Protein AF-A0A2N5TW34-F1 (afdb_monomer_lite)

Foldseek 3Di:
DDDDDDDDDDDDDDDDDDDDDDDDPPPPDVVVVVVVVVVVVVVPDDDQFDDDPHDTDGDDDDDDDDPPPPVPPPPPQFFQADDPVLLVVLVVDDDDLPDDADPLLVVLLVVLLDVLPDQLLAAQLPWDWDADPVFQKIWTARNDPVSNQFFIWIFGFAVPADDSPRTQHSVLLSSLSSLLLRSLLSSLVVSCCVRDVPPDPVVSSVVSNVLSVVLSCQQAVPDPLADHNTYGDGPPDPDDVVVVCVSRPRDPLNRLVSCSSRYPDPDNCSSVNSNVSVNVVCVVCRVVRD

Secondary structure (DSSP, 8-state):
----------------------------SHHHHHHHHHHHHTTS---S-EEETTEEEPPPP-----TTS-TTSS-TT------HHHHHHHHH----TT----HHHHHHHHHHHHHHTSGGGPBPSSS-EEEPSSSSEEEE-BSSHHHHTTEEEEEEB-BS--STT-BPPHHHHHHHHHHHHHHHHHHHHHHHHHH-TT--HHHHHHHHHHHHHHHHHHHHT-STTPPPSSEEEETTS-S-HHHHHHHSPPPHHHHHHHHHHHB-SSS--HHHHHHHHHHHHHHHTGGG--

Organism: NCBI:txid200324

Radius of gyration: 32.42 Å; chains: 1; bounding box: 76×72×106 Å

Sequence (290 aa):
MARNLPLQVHQFYTITRSMARYFPVRFGPCLLAYLIVSGVAIILAQPNYVRIFGKDIPTAPEVAESSSRVREVTNQNQGPSLREEDKTILRLIKYTGNQAIAPTAEEYHRKFRTESGSKQFQCCKSSERIMCDDLPLLVTAPADADFNLYGQVVRLMYDPPKDSRNIVTAAKLAQLFRKLIHYVDRLHTNILKRYSATLPQATKDTRDKELFEWIYQQILGKLPDHLPLVGVIKNEFGMSWKAILDSFPPTETQKILASYFTETGPEDTTEETTYKVVENYLAEHRGRYI

pLDDT: mean 75.28, std 22.14, range [30.27, 97.5]

Structure (mmCIF, N/CA/C/O backbone):
data_AF-A0A2N5TW34-F1
#
_entry.id   AF-A0A2N5TW34-F1
#
loop_
_atom_site.group_PDB
_atom_site.id
_atom_site.type_symbol
_atom_site.label_atom_id
_atom_site.label_alt_id
_atom_site.label_comp_id
_atom_site.label_asym_id
_atom_site.label_entity_id
_atom_site.label_seq_id
_atom_site.pdbx_PDB_ins_code
_atom_site.Cartn_x
_atom_site.Cartn_y
_atom_site.Cartn_z
_atom_site.occupancy
_atom_site.B_iso_or_equiv
_atom_site.auth_seq_id
_atom_site.auth_comp_id
_atom_site.auth_asym_id
_atom_site.auth_atom_id
_atom_site.pdbx_PDB_model_num
ATOM 1 N N . MET A 1 1 ? -13.900 -31.903 -79.361 1.00 41.00 1 MET A N 1
ATOM 2 C CA . MET A 1 1 ? -13.964 -33.096 -78.485 1.00 41.00 1 MET A CA 1
ATOM 3 C C . MET A 1 1 ? -14.368 -32.598 -77.099 1.00 41.00 1 MET A C 1
ATOM 5 O O . MET A 1 1 ? -13.521 -32.056 -76.418 1.00 41.00 1 MET A O 1
ATOM 9 N N . ALA A 1 2 ? -15.638 -32.406 -76.737 1.00 32.31 2 ALA A N 1
ATOM 10 C CA . ALA A 1 2 ? -16.797 -33.305 -76.674 1.00 32.31 2 ALA A CA 1
ATOM 11 C C . ALA A 1 2 ? -16.658 -34.438 -75.637 1.00 32.31 2 ALA A C 1
ATOM 13 O O . ALA A 1 2 ? -16.039 -35.453 -75.948 1.00 32.31 2 ALA A O 1
ATOM 14 N N . ARG A 1 3 ? -17.302 -34.238 -74.469 1.00 32.66 3 ARG A N 1
ATOM 15 C CA . ARG A 1 3 ? -18.196 -35.139 -73.684 1.00 32.66 3 ARG A CA 1
ATOM 16 C C . ARG A 1 3 ? -18.052 -34.809 -72.183 1.00 32.66 3 ARG A C 1
ATOM 18 O O . ARG A 1 3 ? -16.960 -34.917 -71.652 1.00 32.66 3 ARG A O 1
ATOM 25 N N . ASN A 1 4 ? -19.021 -34.154 -71.540 1.00 31.84 4 ASN A N 1
ATOM 26 C CA . ASN A 1 4 ? -20.373 -34.581 -71.115 1.00 31.84 4 ASN A CA 1
ATOM 27 C C . ASN A 1 4 ? -20.397 -35.225 -69.707 1.00 31.84 4 ASN A C 1
ATOM 29 O O . ASN A 1 4 ? -19.899 -36.327 -69.514 1.00 31.84 4 ASN A O 1
ATOM 33 N N . LEU A 1 5 ? -21.034 -34.484 -68.784 1.00 39.22 5 LEU A N 1
ATOM 34 C CA . LEU A 1 5 ? -21.651 -34.831 -67.482 1.00 39.22 5 LEU A CA 1
ATOM 35 C C . LEU A 1 5 ? -22.569 -36.083 -67.543 1.00 39.22 5 LEU A C 1
ATOM 37 O O . LEU A 1 5 ? -22.984 -36.426 -68.654 1.00 39.22 5 LEU A O 1
ATOM 41 N N . PRO A 1 6 ? -22.923 -36.761 -66.415 1.00 44.19 6 PRO A N 1
ATOM 42 C CA . PRO A 1 6 ? -23.981 -36.321 -65.459 1.00 44.19 6 PRO A CA 1
ATOM 43 C C . PRO A 1 6 ? -23.700 -36.657 -63.961 1.00 44.19 6 PRO A C 1
ATOM 45 O O . PRO A 1 6 ? -22.847 -37.480 -63.664 1.00 44.19 6 PRO A O 1
ATOM 48 N N . LEU A 1 7 ? -24.197 -35.931 -62.943 1.00 35.25 7 LEU A N 1
ATOM 49 C CA . LEU A 1 7 ? -25.572 -35.760 -62.407 1.00 35.25 7 LEU A CA 1
ATOM 50 C C . LEU A 1 7 ? -26.188 -37.028 -61.767 1.00 35.25 7 LEU A C 1
ATOM 52 O O . LEU A 1 7 ? -26.495 -37.967 -62.488 1.00 35.25 7 LEU A O 1
ATOM 56 N N . GLN A 1 8 ? -26.427 -36.988 -60.443 1.00 33.62 8 GLN A N 1
ATO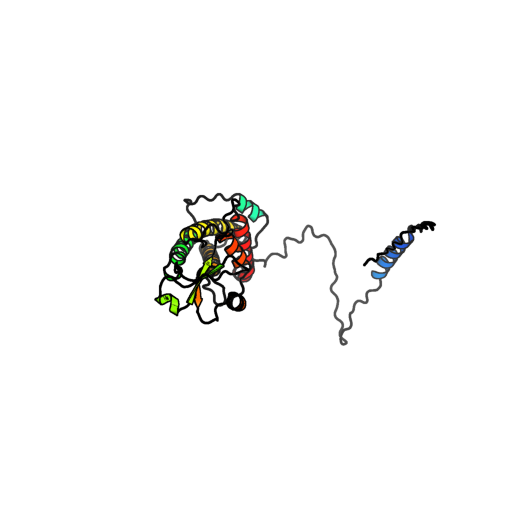M 57 C CA . GLN A 1 8 ? -27.561 -37.555 -59.663 1.00 33.62 8 GLN A CA 1
ATOM 58 C C . GLN A 1 8 ? -27.276 -37.244 -58.172 1.00 33.62 8 GLN A C 1
ATOM 60 O O . GLN A 1 8 ? -26.233 -37.637 -57.670 1.00 33.62 8 GLN A O 1
ATOM 65 N N . VAL A 1 9 ? -27.993 -36.409 -57.405 1.00 39.06 9 VAL A N 1
ATOM 66 C CA . VAL A 1 9 ? -29.435 -36.265 -57.110 1.00 39.06 9 VAL A CA 1
ATOM 67 C C . VAL A 1 9 ? -30.087 -37.587 -56.733 1.00 39.06 9 VAL A C 1
ATOM 69 O O . VAL A 1 9 ? -30.504 -38.318 -57.622 1.00 39.06 9 VAL A O 1
ATOM 72 N N . HIS A 1 10 ? -30.274 -37.814 -55.428 1.00 33.03 10 HIS A N 1
ATOM 73 C CA . HIS A 1 10 ? -31.476 -38.452 -54.888 1.00 33.03 10 HIS A CA 1
ATOM 74 C C . HIS A 1 10 ? -31.921 -37.728 -53.610 1.00 33.03 10 HIS A C 1
ATOM 76 O O . HIS A 1 10 ? -31.233 -37.706 -52.593 1.00 33.03 10 HIS A O 1
ATOM 82 N N . GLN A 1 11 ? -33.076 -37.078 -53.737 1.00 33.84 11 GLN A N 1
ATOM 83 C CA . GLN A 1 11 ? -33.937 -36.609 -52.661 1.00 33.84 11 GLN A CA 1
ATOM 84 C C . GLN A 1 11 ? -34.825 -37.759 -52.149 1.00 33.84 11 GLN A C 1
ATOM 86 O O . GLN A 1 11 ? -35.027 -38.751 -52.848 1.00 33.84 11 GLN A O 1
ATOM 91 N N . PHE A 1 12 ? -35.477 -37.469 -51.015 1.00 30.27 12 PHE A N 1
ATOM 92 C CA . PHE A 1 12 ? -36.676 -38.093 -50.438 1.00 30.27 12 PHE A CA 1
ATOM 93 C C . PHE A 1 12 ? -36.446 -39.384 -49.618 1.00 30.27 12 PHE A C 1
ATOM 95 O O . PHE A 1 12 ? -35.587 -40.183 -49.946 1.00 30.27 12 PHE A O 1
ATOM 102 N N . TYR A 1 13 ? -37.139 -39.677 -48.511 1.00 31.25 13 TYR A N 1
ATOM 103 C CA . TYR A 1 13 ? -38.464 -39.270 -48.031 1.00 31.25 13 TYR A CA 1
ATOM 104 C C . TYR A 1 13 ? -38.511 -39.225 -46.491 1.00 31.25 13 TYR A C 1
ATOM 106 O O . TYR A 1 13 ? -37.967 -40.083 -45.799 1.00 31.25 13 TYR A O 1
ATOM 114 N N . THR A 1 14 ? -39.263 -38.256 -45.979 1.00 42.34 14 THR A N 1
ATOM 115 C CA . THR A 1 14 ? -39.904 -38.213 -44.659 1.00 42.34 14 THR A CA 1
ATOM 116 C C . THR A 1 14 ? -40.885 -39.377 -44.503 1.00 42.34 14 THR A C 1
ATOM 118 O O . THR A 1 14 ? -41.753 -39.495 -45.361 1.00 42.34 14 THR A O 1
ATOM 121 N N . ILE A 1 15 ? -40.860 -40.144 -43.402 1.00 33.97 15 ILE A N 1
ATOM 122 C CA . ILE A 1 15 ? -42.070 -40.783 -42.844 1.00 33.97 15 ILE A CA 1
ATOM 123 C C . ILE A 1 15 ? -42.025 -40.754 -41.311 1.00 33.97 15 ILE A C 1
ATOM 125 O O . ILE A 1 15 ? -41.099 -41.217 -40.653 1.00 33.97 15 ILE A O 1
ATOM 129 N N . THR A 1 16 ? -43.094 -40.177 -40.782 1.00 42.09 16 THR A N 1
ATOM 130 C CA . THR A 1 16 ? -43.566 -40.110 -39.406 1.00 42.09 16 THR A CA 1
ATOM 131 C C . THR A 1 16 ? -43.917 -41.484 -38.830 1.00 42.09 16 THR A C 1
ATOM 133 O O . THR A 1 16 ? -44.527 -42.311 -39.501 1.00 42.09 16 THR A O 1
ATOM 136 N N . ARG A 1 17 ? -43.714 -41.678 -37.521 1.00 31.39 17 ARG A N 1
ATOM 137 C CA . ARG A 1 17 ? -44.713 -42.400 -36.717 1.00 31.39 17 ARG A CA 1
ATOM 138 C C . ARG A 1 17 ? -44.678 -41.987 -35.253 1.00 31.39 17 ARG A C 1
ATOM 140 O O . ARG A 1 17 ? -43.727 -42.239 -34.524 1.00 31.39 17 ARG A O 1
ATOM 147 N N . SER A 1 18 ? -45.771 -41.342 -34.860 1.00 35.62 18 SER A N 1
ATOM 148 C CA . SER A 1 18 ? -46.214 -41.236 -33.479 1.00 35.62 18 SER A CA 1
ATOM 149 C C . SER A 1 18 ? -46.944 -42.518 -33.072 1.00 35.62 18 SER A C 1
ATOM 151 O O . SER A 1 18 ? -47.548 -43.174 -33.922 1.00 35.62 18 SER A O 1
ATOM 153 N N . MET A 1 19 ? -46.899 -42.813 -31.772 1.00 31.92 19 MET A N 1
ATOM 154 C CA . MET A 1 19 ? -47.994 -43.278 -30.905 1.00 31.92 19 MET A CA 1
ATOM 155 C C . MET A 1 19 ? -47.497 -44.318 -29.900 1.00 31.92 19 MET A C 1
ATOM 157 O O . MET A 1 19 ? -47.269 -45.468 -30.250 1.00 31.92 19 MET A O 1
ATOM 161 N N . ALA A 1 20 ? -47.451 -43.918 -28.631 1.00 30.61 20 ALA A N 1
ATOM 162 C CA . ALA A 1 20 ? -48.203 -44.596 -27.579 1.00 30.61 20 ALA A CA 1
ATOM 163 C C . ALA A 1 20 ? -48.283 -43.665 -26.358 1.00 30.61 20 ALA A C 1
ATOM 165 O O . ALA A 1 20 ? -47.327 -43.497 -25.608 1.00 30.61 20 ALA A O 1
ATOM 166 N N . ARG A 1 21 ? -49.445 -43.030 -26.174 1.00 38.84 21 ARG A N 1
ATOM 167 C CA . ARG A 1 21 ? -49.916 -42.637 -24.840 1.00 38.84 21 ARG A CA 1
ATOM 168 C C . ARG A 1 21 ? -50.468 -43.904 -24.194 1.00 38.84 21 ARG A C 1
ATOM 170 O O . ARG A 1 21 ? -51.184 -44.601 -24.897 1.00 38.84 21 ARG A O 1
ATOM 177 N N . TYR A 1 22 ? -50.229 -44.133 -22.901 1.00 36.66 22 TYR A N 1
ATOM 178 C CA . TYR A 1 22 ? -51.287 -44.523 -21.959 1.00 36.66 22 TYR A CA 1
ATOM 179 C C . TYR A 1 22 ? -50.850 -44.422 -20.479 1.00 36.66 22 TYR A C 1
ATOM 181 O O . TYR A 1 22 ? -49.963 -45.128 -20.023 1.00 36.66 22 TYR A O 1
ATOM 189 N N . PHE A 1 23 ? -51.586 -43.541 -19.788 1.00 36.81 23 PHE A N 1
ATOM 190 C CA . PHE A 1 23 ? -52.011 -43.476 -18.379 1.00 36.81 23 PHE A CA 1
ATOM 191 C C . PHE A 1 23 ? -51.040 -43.231 -17.196 1.00 36.81 23 PHE A C 1
ATOM 193 O O . PHE A 1 23 ? -49.866 -43.579 -17.235 1.00 36.81 23 PHE A O 1
ATOM 200 N N . PRO A 1 24 ? -51.552 -42.567 -16.128 1.00 40.69 24 PRO A N 1
ATOM 201 C CA . PRO A 1 24 ? -50.783 -41.864 -15.118 1.00 40.69 24 PRO A CA 1
ATOM 202 C C . PRO A 1 24 ? -50.707 -42.699 -13.840 1.00 40.69 24 PRO A C 1
ATOM 204 O O . PRO A 1 24 ? -51.728 -43.093 -13.271 1.00 40.69 24 PRO A O 1
ATOM 207 N N . VAL A 1 25 ? -49.504 -42.928 -13.328 1.00 44.31 25 VAL A N 1
ATOM 208 C CA . VAL A 1 25 ? -49.377 -43.535 -12.005 1.00 44.31 25 VAL A CA 1
ATOM 209 C C . VAL A 1 25 ? -49.657 -42.452 -10.967 1.00 44.31 25 VAL A C 1
ATOM 211 O O . VAL A 1 25 ? -48.836 -41.575 -10.708 1.00 44.31 25 VAL A O 1
ATOM 214 N N . ARG A 1 26 ? -50.865 -42.491 -10.398 1.00 51.41 26 ARG A N 1
ATOM 215 C CA . ARG A 1 26 ? -51.224 -41.765 -9.177 1.00 51.41 26 ARG A CA 1
ATOM 216 C C . ARG A 1 26 ? -50.358 -42.286 -8.024 1.00 51.41 26 ARG A C 1
ATOM 218 O O . ARG A 1 26 ? -50.775 -43.182 -7.300 1.00 51.41 26 ARG A O 1
ATOM 225 N N . PHE A 1 27 ? -49.182 -41.702 -7.819 1.00 49.19 27 PHE A N 1
ATOM 226 C CA . PHE A 1 27 ? -48.421 -41.852 -6.575 1.00 49.19 27 PHE A CA 1
ATOM 227 C C . PHE A 1 27 ? -48.998 -40.915 -5.502 1.00 49.19 27 PHE A C 1
ATOM 229 O O . PHE A 1 27 ? -48.381 -39.945 -5.076 1.00 49.19 27 PHE A O 1
ATOM 236 N N . GLY A 1 28 ? -50.244 -41.194 -5.111 1.00 51.72 28 GLY A N 1
ATOM 237 C CA . GLY A 1 28 ? -50.809 -40.741 -3.842 1.00 51.72 28 GLY A CA 1
ATOM 238 C C . GLY A 1 28 ? -50.297 -41.621 -2.689 1.00 51.72 28 GLY A C 1
ATOM 239 O O . GLY A 1 28 ? -49.577 -42.592 -2.899 1.00 51.72 28 GLY A O 1
ATOM 240 N N . PRO A 1 29 ? -50.760 -41.391 -1.464 1.00 53.12 29 PRO A N 1
ATOM 241 C CA . PRO A 1 29 ? -50.052 -40.980 -0.241 1.00 53.12 29 PRO A CA 1
ATOM 242 C C . PRO A 1 29 ? -49.010 -41.952 0.363 1.00 53.12 29 PRO A C 1
ATOM 244 O O . PRO A 1 29 ? -48.454 -41.673 1.425 1.00 53.12 29 PRO A O 1
ATOM 247 N N . CYS A 1 30 ? -48.727 -43.094 -0.263 1.00 53.38 30 CYS A N 1
ATOM 248 C CA . CYS A 1 30 ? -47.942 -44.173 0.349 1.00 53.38 30 CYS A CA 1
ATOM 249 C C . CYS A 1 30 ? -46.438 -43.872 0.454 1.00 53.38 30 CYS A C 1
ATOM 251 O O . CYS A 1 30 ? -45.788 -44.344 1.382 1.00 53.38 30 CYS A O 1
ATOM 253 N N . LEU A 1 31 ? -45.885 -43.051 -0.444 1.00 54.28 31 LEU A N 1
ATOM 254 C CA . LEU A 1 31 ? -44.461 -42.683 -0.413 1.00 54.28 31 LEU A CA 1
ATOM 255 C C . LEU A 1 31 ? -44.149 -41.712 0.742 1.00 54.28 31 LEU A C 1
ATOM 257 O O . LEU A 1 31 ? -43.084 -41.784 1.350 1.00 54.28 31 LEU A O 1
ATOM 261 N N . LEU A 1 32 ? -45.128 -40.878 1.112 1.00 52.16 32 LEU A N 1
ATOM 262 C CA . LEU A 1 32 ? -45.055 -40.008 2.285 1.00 52.16 32 LEU A CA 1
ATOM 263 C C . LEU A 1 32 ? -45.188 -40.817 3.587 1.00 52.16 32 LEU A C 1
ATOM 265 O O . LEU A 1 32 ? -44.440 -40.586 4.531 1.00 52.16 32 LEU A O 1
ATOM 269 N N . ALA A 1 33 ? -46.078 -41.816 3.621 1.00 55.28 33 ALA A N 1
ATOM 270 C CA . ALA A 1 33 ? -46.197 -42.726 4.761 1.00 55.28 33 ALA A CA 1
ATOM 271 C C . ALA A 1 33 ? -44.922 -43.566 4.974 1.00 55.28 33 ALA A C 1
ATOM 273 O O . ALA A 1 33 ? -44.509 -43.767 6.113 1.00 55.28 33 ALA A O 1
ATOM 274 N N . TYR A 1 34 ? -44.249 -43.991 3.897 1.00 55.06 34 TYR A N 1
ATOM 275 C CA . TYR A 1 34 ? -42.977 -44.716 3.992 1.00 55.06 34 TYR A CA 1
ATOM 276 C C . TYR A 1 34 ? -41.842 -43.833 4.537 1.00 55.06 34 TYR A C 1
ATOM 278 O O . TYR A 1 34 ? -41.050 -44.292 5.356 1.00 55.06 34 TYR A O 1
ATOM 286 N N . LEU A 1 35 ? -41.795 -42.550 4.158 1.00 55.69 35 LEU A N 1
ATOM 287 C CA . LEU A 1 35 ? -40.837 -41.581 4.707 1.00 55.69 35 LEU A CA 1
ATOM 288 C C . LEU A 1 35 ? -41.101 -41.259 6.186 1.00 55.69 35 LEU A C 1
ATOM 290 O O . LEU A 1 35 ? -40.152 -41.135 6.955 1.00 55.69 35 LEU A O 1
ATOM 294 N N . ILE A 1 36 ? -42.367 -41.186 6.608 1.00 56.84 36 ILE A N 1
ATOM 295 C CA . ILE A 1 36 ? -42.721 -40.938 8.015 1.00 56.84 36 ILE A CA 1
ATOM 296 C C . ILE A 1 36 ? -42.401 -42.166 8.882 1.00 56.84 36 ILE A C 1
ATOM 298 O O . ILE A 1 36 ? -41.800 -42.021 9.943 1.00 56.84 36 ILE A O 1
ATOM 302 N N . VAL A 1 37 ? -42.714 -43.385 8.426 1.00 53.41 37 VAL A N 1
ATOM 303 C CA . VAL A 1 37 ? -42.391 -44.615 9.177 1.00 53.41 37 VAL A CA 1
ATOM 304 C C . VAL A 1 37 ? -40.880 -44.895 9.178 1.00 53.41 37 VAL A C 1
ATOM 306 O O . VAL A 1 37 ? -40.340 -45.303 10.204 1.00 53.41 37 VAL A O 1
ATOM 309 N N . SER A 1 38 ? -40.165 -44.588 8.088 1.00 51.53 38 SER A N 1
ATOM 310 C CA . SER A 1 38 ? -38.694 -44.636 8.049 1.00 51.53 38 SER A CA 1
ATOM 311 C C . SER A 1 38 ? -38.047 -43.589 8.962 1.00 51.53 38 SER A C 1
ATOM 313 O O . SER A 1 38 ? -36.996 -43.864 9.532 1.00 51.53 38 SER A O 1
ATOM 315 N N . GLY A 1 39 ? -38.651 -42.407 9.117 1.00 47.78 39 GLY A N 1
ATOM 316 C CA . GLY A 1 39 ? -38.162 -41.363 10.022 1.00 47.78 39 GLY A CA 1
ATOM 317 C C . GLY A 1 39 ? -38.354 -41.710 11.501 1.00 47.78 39 GLY A C 1
ATOM 318 O O . GLY A 1 39 ? -37.486 -41.416 12.316 1.00 47.78 39 GLY A O 1
ATOM 319 N N . VAL A 1 40 ? -39.442 -42.405 11.849 1.00 45.78 40 VAL A N 1
ATOM 320 C CA . VAL A 1 40 ? -39.703 -42.858 13.229 1.00 45.78 40 VAL A CA 1
ATOM 321 C C . VAL A 1 40 ? -38.859 -44.089 13.598 1.00 45.78 40 VAL A C 1
ATOM 323 O O . VAL A 1 40 ? -38.442 -44.218 14.747 1.00 45.78 40 VAL A O 1
ATOM 326 N N . ALA A 1 41 ? -38.514 -44.955 12.637 1.00 41.81 41 ALA A N 1
ATOM 327 C CA . ALA A 1 41 ? -37.644 -46.109 12.888 1.00 41.81 41 ALA A CA 1
ATOM 328 C C . ALA A 1 41 ? -36.173 -45.731 13.165 1.00 41.81 41 ALA A C 1
ATOM 330 O O . ALA A 1 41 ? -35.479 -46.465 13.867 1.00 41.81 41 ALA A O 1
ATOM 331 N N . ILE A 1 42 ? -35.701 -44.574 12.684 1.00 45.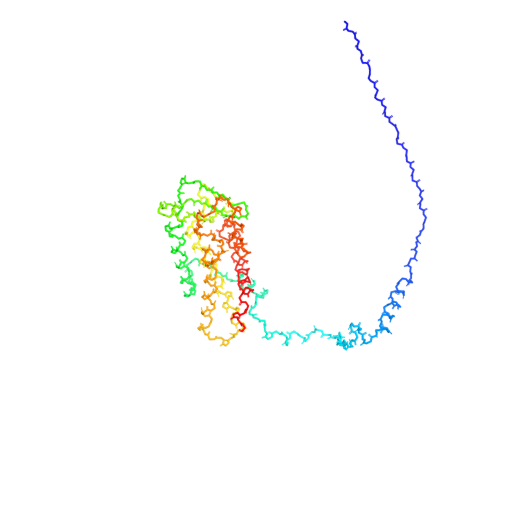47 42 ILE A N 1
ATOM 332 C CA . ILE A 1 42 ? -34.336 -44.084 12.958 1.00 45.47 42 ILE A CA 1
ATOM 333 C C . ILE A 1 42 ? -34.198 -43.558 14.404 1.00 45.47 42 ILE A C 1
ATOM 335 O O . ILE A 1 42 ? -33.089 -43.495 14.928 1.00 45.47 42 ILE A O 1
ATOM 339 N N . ILE A 1 43 ? -35.306 -43.273 15.099 1.00 44.25 43 ILE A N 1
ATOM 340 C CA . ILE A 1 43 ? -35.292 -42.727 16.470 1.00 44.25 43 ILE A CA 1
ATOM 341 C C . ILE A 1 43 ? -35.300 -43.823 17.562 1.00 44.25 43 ILE A C 1
ATOM 343 O O . ILE A 1 43 ? -35.064 -43.518 18.726 1.00 44.25 43 ILE A O 1
ATOM 347 N N . LEU A 1 44 ? -35.482 -45.112 17.236 1.00 40.84 44 LEU A N 1
ATOM 348 C CA . LEU A 1 44 ? -35.571 -46.185 18.253 1.00 40.84 44 LEU A CA 1
ATOM 349 C C . LEU A 1 44 ? -34.489 -47.275 18.187 1.00 40.84 44 LEU A C 1
ATOM 351 O O . LEU A 1 44 ? -34.595 -48.282 18.883 1.00 40.84 44 LEU A O 1
ATOM 355 N N . ALA A 1 45 ? -33.417 -47.078 17.419 1.00 44.44 45 ALA A N 1
ATOM 356 C CA . ALA A 1 45 ? -32.293 -48.015 17.402 1.00 44.44 45 ALA A CA 1
ATOM 357 C C . ALA A 1 45 ? -30.939 -47.299 17.291 1.00 44.44 45 ALA A C 1
ATOM 359 O O . ALA A 1 45 ? -30.215 -47.466 16.313 1.00 44.44 45 ALA A O 1
ATOM 360 N N . GLN A 1 46 ? -30.573 -46.512 18.305 1.00 43.94 46 GLN A N 1
ATOM 361 C CA . GLN A 1 46 ? -29.173 -46.143 18.523 1.00 43.94 46 GLN A CA 1
ATOM 362 C C . GLN A 1 46 ? -28.600 -46.998 19.662 1.00 43.94 46 GLN A C 1
ATOM 364 O O . GLN A 1 46 ? -29.098 -46.927 20.787 1.00 43.94 46 GLN A O 1
ATOM 369 N N . PRO A 1 47 ? -27.573 -47.830 19.420 1.00 39.34 47 PRO A N 1
ATOM 370 C CA . PRO A 1 47 ? -26.783 -48.379 20.509 1.00 39.34 47 PRO A CA 1
ATOM 371 C C . PRO A 1 47 ? -25.942 -47.243 21.111 1.00 39.34 47 PRO A C 1
ATOM 373 O O . PRO A 1 47 ? -25.214 -46.563 20.394 1.00 39.34 47 PRO A O 1
ATOM 376 N N . ASN A 1 48 ? -26.018 -47.051 22.430 1.00 46.25 48 ASN A N 1
ATOM 377 C CA . ASN A 1 48 ? -25.341 -45.976 23.180 1.00 46.25 48 ASN A CA 1
ATOM 378 C C . ASN A 1 48 ? -23.795 -46.063 23.213 1.00 46.25 48 ASN A C 1
ATOM 380 O O . ASN A 1 48 ? -23.166 -45.420 24.051 1.00 46.25 48 ASN A O 1
ATOM 384 N N . TYR A 1 49 ? -23.166 -46.856 22.338 1.00 43.69 49 TYR A N 1
ATOM 385 C CA . TYR A 1 49 ? -21.722 -47.094 22.341 1.00 43.69 49 TYR A CA 1
ATOM 386 C C . TYR A 1 49 ? -21.209 -47.365 20.922 1.00 43.69 49 TYR A C 1
ATOM 388 O O . TYR A 1 49 ? -21.695 -48.266 20.237 1.00 43.69 49 TYR A O 1
ATOM 396 N N . VAL A 1 50 ? -20.172 -46.637 20.503 1.00 45.09 50 VAL A N 1
ATOM 397 C CA . VAL A 1 50 ? -19.354 -47.001 19.337 1.00 45.09 50 VAL A CA 1
ATOM 398 C C . VAL A 1 50 ? -18.116 -47.727 19.853 1.00 45.09 50 VAL A C 1
ATOM 400 O O . VAL A 1 50 ? -17.296 -47.148 20.563 1.00 45.09 50 VAL A O 1
ATOM 403 N N . ARG A 1 51 ? -17.978 -49.010 19.508 1.00 36.53 51 ARG A N 1
ATOM 404 C CA . ARG A 1 51 ? -16.834 -49.837 19.910 1.00 36.53 51 ARG A CA 1
ATOM 405 C C . ARG A 1 51 ? -15.708 -49.666 18.892 1.00 36.53 51 ARG A C 1
ATOM 407 O O . ARG A 1 51 ? -15.775 -50.229 17.803 1.00 36.53 51 ARG A O 1
ATOM 414 N N . ILE A 1 52 ? -14.660 -48.925 19.243 1.00 49.09 52 ILE A N 1
ATOM 415 C CA . ILE A 1 52 ? -13.421 -48.865 18.453 1.00 49.09 52 ILE A CA 1
ATOM 416 C C . ILE A 1 52 ? -12.281 -49.361 19.347 1.00 49.09 52 ILE A C 1
ATOM 418 O O . ILE A 1 52 ? -12.082 -48.852 20.446 1.00 49.09 52 ILE A O 1
ATOM 422 N N . PHE A 1 53 ? -11.580 -50.414 18.913 1.00 46.31 53 PHE A N 1
ATOM 423 C CA . PHE A 1 53 ? -10.467 -51.048 19.643 1.00 46.31 53 PHE A CA 1
ATOM 424 C C . PHE A 1 53 ? -10.766 -51.412 21.113 1.00 46.31 53 PHE A C 1
ATOM 426 O O . PHE A 1 53 ? -9.926 -51.254 21.993 1.00 46.31 53 PHE A O 1
ATOM 433 N N . GLY A 1 54 ? -11.969 -51.928 21.386 1.00 48.06 54 GLY A N 1
ATOM 434 C CA . GLY A 1 54 ? -12.289 -52.555 22.674 1.00 48.06 54 GLY A CA 1
ATOM 435 C C . GLY A 1 54 ? -12.461 -51.607 23.867 1.00 48.06 54 GLY A C 1
ATOM 436 O O . GLY A 1 54 ? -12.414 -52.081 24.999 1.00 48.06 54 GLY A O 1
ATOM 437 N N . LYS A 1 55 ? -12.685 -50.304 23.650 1.00 39.12 55 LYS A N 1
ATOM 438 C CA . LYS A 1 55 ? -12.980 -49.348 24.729 1.00 39.12 55 LYS A CA 1
ATOM 439 C C . LYS A 1 55 ? -14.218 -48.508 24.402 1.00 39.12 55 LYS A C 1
ATOM 441 O O . LYS A 1 55 ? -14.320 -47.979 23.298 1.00 39.12 55 LYS A O 1
ATOM 446 N N . ASP A 1 56 ? -15.142 -48.405 25.357 1.00 38.84 56 ASP A N 1
ATOM 447 C CA . ASP A 1 56 ? -16.416 -47.697 25.194 1.00 38.84 56 ASP A CA 1
ATOM 448 C C . ASP A 1 56 ? -16.237 -46.191 25.465 1.00 38.84 56 ASP A C 1
ATOM 450 O O . ASP A 1 56 ? -15.707 -45.805 26.510 1.00 38.84 56 ASP A O 1
ATOM 454 N N . ILE A 1 57 ? -16.669 -45.335 24.531 1.00 45.47 57 ILE A N 1
ATOM 455 C CA . ILE A 1 57 ? -16.670 -43.868 24.679 1.00 45.47 57 ILE A CA 1
ATOM 456 C C . ILE A 1 57 ? -18.130 -43.383 24.653 1.00 45.47 57 ILE A C 1
ATOM 458 O O . ILE A 1 57 ? -18.831 -43.681 23.682 1.00 45.47 57 ILE A O 1
ATOM 462 N N . PRO A 1 58 ? -18.611 -42.648 25.676 1.00 39.28 58 PRO A N 1
ATOM 463 C CA . PRO A 1 58 ? -19.978 -42.137 25.703 1.00 39.28 58 PRO A CA 1
ATOM 464 C C . PRO A 1 58 ? -20.149 -40.955 24.739 1.00 39.28 58 PRO A C 1
ATOM 466 O O . PRO A 1 58 ? -19.374 -39.998 24.760 1.00 39.28 58 PRO A O 1
ATOM 469 N N . THR A 1 59 ? -21.178 -41.014 23.895 1.00 39.38 59 THR A N 1
ATOM 470 C CA . THR A 1 59 ? -21.557 -39.929 22.981 1.00 39.38 59 THR A CA 1
ATOM 471 C C . THR A 1 59 ? -22.345 -38.865 23.753 1.00 39.38 59 THR A C 1
ATOM 473 O O . THR A 1 59 ? -23.336 -39.181 24.409 1.00 39.38 59 THR A O 1
ATOM 476 N N . ALA A 1 60 ? -21.888 -37.610 23.723 1.00 38.97 60 ALA A N 1
ATOM 477 C CA . ALA A 1 60 ? -22.592 -36.487 24.346 1.00 38.97 60 ALA A CA 1
ATOM 478 C C . ALA A 1 60 ? -23.913 -36.193 23.603 1.00 38.97 60 ALA A C 1
ATOM 480 O O . ALA A 1 60 ? -23.938 -36.304 22.375 1.00 38.97 60 ALA A O 1
ATOM 481 N N . PRO A 1 61 ? -25.001 -35.822 24.307 1.00 39.59 61 PRO A N 1
ATOM 482 C CA . PRO A 1 61 ? -26.302 -35.644 23.683 1.00 39.59 61 PRO A CA 1
ATOM 483 C C . PRO A 1 61 ? -26.359 -34.335 22.891 1.00 39.59 61 PRO A C 1
ATOM 485 O O . PRO A 1 61 ? -26.039 -33.255 23.391 1.00 39.59 61 PRO A O 1
ATOM 488 N N . GLU A 1 62 ? -26.802 -34.457 21.647 1.00 39.00 62 GLU A N 1
ATOM 489 C CA . GLU A 1 62 ? -27.197 -33.364 20.771 1.00 39.00 62 GLU A CA 1
ATOM 490 C C . GLU A 1 62 ? -28.518 -32.771 21.294 1.00 39.00 62 GLU A C 1
ATOM 492 O O . GLU A 1 62 ? -29.562 -33.421 21.253 1.00 39.00 62 GLU A O 1
ATOM 497 N N . VAL A 1 63 ? -28.477 -31.550 21.840 1.00 37.12 63 VAL A N 1
ATOM 498 C CA . VAL A 1 63 ? -29.680 -30.807 22.247 1.00 37.12 63 VAL A CA 1
ATOM 499 C C . VAL A 1 63 ? -30.027 -29.814 21.146 1.00 37.12 63 VAL A C 1
ATOM 501 O O . VAL A 1 63 ? -29.407 -28.760 21.005 1.00 37.12 63 VAL A O 1
ATOM 504 N N . ALA A 1 64 ? -31.046 -30.164 20.369 1.00 40.28 64 ALA A N 1
ATOM 505 C CA . ALA A 1 64 ? -31.806 -29.220 19.575 1.00 40.28 64 ALA A CA 1
ATOM 506 C C . ALA A 1 64 ? -32.758 -28.461 20.508 1.00 40.28 64 ALA A C 1
ATOM 508 O O . ALA A 1 64 ? -33.728 -29.049 20.963 1.00 40.28 64 ALA A O 1
ATOM 509 N N . GLU A 1 65 ? -32.504 -27.176 20.780 1.00 32.09 65 GLU A N 1
ATOM 510 C CA . GLU A 1 65 ? -33.527 -26.246 21.281 1.00 32.09 65 GLU A CA 1
ATOM 511 C C . GLU A 1 65 ? -33.093 -24.767 21.123 1.00 32.09 65 GLU A C 1
ATOM 513 O O . GLU A 1 65 ? -32.129 -24.293 21.716 1.00 32.09 65 GLU A O 1
ATOM 518 N N . SER A 1 66 ? -33.846 -24.033 20.294 1.00 32.59 66 SER A N 1
ATOM 519 C CA . SER A 1 66 ? -34.083 -22.575 20.331 1.00 32.59 66 SER A CA 1
ATOM 520 C C . SER A 1 66 ? -32.883 -21.604 20.388 1.00 32.59 66 SER A C 1
ATOM 522 O O . SER A 1 66 ? -32.601 -20.974 21.408 1.00 32.59 66 SER A O 1
ATOM 524 N N . SER A 1 67 ? -32.254 -21.317 19.240 1.00 35.66 67 SER A N 1
ATOM 525 C CA . SER A 1 67 ? -31.218 -20.275 19.125 1.00 35.66 67 SER A CA 1
ATOM 526 C C . SER A 1 67 ? -31.779 -18.874 18.802 1.00 35.66 67 SER A C 1
ATOM 528 O O . SER A 1 67 ? -31.531 -18.323 17.730 1.00 35.66 67 SER A O 1
ATOM 530 N N . SER A 1 68 ? -32.503 -18.250 19.733 1.00 38.44 68 SER A N 1
ATOM 531 C CA . SER A 1 68 ? -32.683 -16.780 19.736 1.00 38.44 68 SER A CA 1
ATOM 532 C C . SER A 1 68 ? -31.961 -16.087 20.899 1.00 38.44 68 SER A C 1
ATOM 534 O O . SER A 1 68 ? -31.914 -14.862 20.947 1.00 38.44 68 SER A O 1
ATOM 536 N N . ARG A 1 69 ? -31.318 -16.849 21.800 1.00 37.75 69 ARG A N 1
ATOM 537 C CA . ARG A 1 69 ? -30.595 -16.316 22.974 1.00 37.75 69 ARG A CA 1
ATOM 538 C C . ARG A 1 69 ? -29.164 -16.834 23.182 1.00 37.75 69 ARG A C 1
ATOM 540 O O . ARG A 1 69 ? -28.553 -16.525 24.194 1.00 37.75 69 ARG A O 1
ATOM 547 N N . VAL A 1 70 ? -28.583 -17.555 22.219 1.00 34.44 70 VAL A N 1
ATOM 548 C CA . VAL A 1 70 ? -27.222 -18.138 22.346 1.00 34.44 70 VAL A CA 1
ATOM 549 C C . VAL A 1 70 ? -26.113 -17.249 21.745 1.00 34.44 70 VAL A C 1
ATOM 551 O O . VAL A 1 70 ? -24.934 -17.566 21.849 1.00 34.44 70 VAL A O 1
ATOM 554 N N . ARG A 1 71 ? -26.431 -16.081 21.167 1.00 35.50 71 ARG A N 1
ATOM 555 C CA . ARG A 1 71 ? -25.403 -15.196 20.574 1.00 35.50 71 ARG A CA 1
ATOM 556 C C . ARG A 1 71 ? -24.592 -14.351 21.565 1.00 35.50 71 ARG A C 1
ATOM 558 O O . ARG A 1 71 ? -23.649 -13.699 21.128 1.00 35.50 71 ARG A O 1
ATOM 565 N N . GLU A 1 72 ? -24.898 -14.370 22.860 1.00 39.75 72 GLU A N 1
ATOM 566 C CA . GLU A 1 72 ? -24.232 -13.477 23.825 1.00 39.75 72 GLU A CA 1
ATOM 567 C C . GLU A 1 72 ? -23.131 -14.114 24.687 1.00 39.75 72 GLU A C 1
ATOM 569 O O . GLU A 1 72 ? -22.458 -13.378 25.399 1.00 39.75 72 GLU A O 1
ATOM 574 N N . VAL A 1 73 ? -22.860 -15.427 24.609 1.00 37.25 73 VAL A N 1
ATOM 575 C CA . VAL A 1 73 ? -21.913 -16.065 25.563 1.00 37.25 73 VAL A CA 1
ATOM 576 C C . VAL A 1 73 ? -20.718 -16.793 24.917 1.00 37.25 73 VAL A C 1
ATOM 578 O O . VAL A 1 73 ? -19.799 -17.193 25.620 1.00 37.25 73 VAL A O 1
ATOM 581 N N . THR A 1 74 ? -20.619 -16.886 23.587 1.00 34.12 74 THR A N 1
ATOM 582 C CA . THR A 1 74 ? -19.467 -17.534 22.904 1.00 34.12 74 THR A CA 1
ATOM 583 C C . THR A 1 74 ? -18.464 -16.580 22.237 1.00 34.12 74 THR A C 1
ATOM 585 O O . THR A 1 74 ? -17.463 -17.038 21.694 1.00 34.12 74 THR A O 1
ATOM 588 N N . ASN A 1 75 ? -18.657 -15.259 22.322 1.00 43.41 75 ASN A N 1
ATOM 589 C CA . ASN A 1 75 ? -17.832 -14.260 21.615 1.00 43.41 75 ASN A CA 1
ATOM 590 C C . ASN A 1 75 ? -16.749 -13.572 22.468 1.00 43.41 75 ASN A C 1
ATOM 592 O O . ASN A 1 75 ? -16.279 -12.502 22.097 1.00 43.41 75 ASN A O 1
ATOM 596 N N . GLN A 1 76 ? -16.322 -14.141 23.598 1.00 44.72 76 GLN A N 1
ATOM 597 C CA . GLN A 1 76 ? -15.312 -13.474 24.440 1.00 44.72 76 GLN A CA 1
ATOM 598 C C . GLN A 1 76 ? -13.869 -13.564 23.903 1.00 44.72 76 GLN A C 1
ATOM 600 O O . GLN A 1 76 ? -13.024 -12.810 24.367 1.00 44.72 76 GLN A O 1
ATOM 605 N N . ASN A 1 77 ? -13.598 -14.397 22.886 1.00 50.16 77 ASN A N 1
ATOM 606 C CA . ASN A 1 77 ? -12.252 -14.580 22.308 1.00 50.16 77 ASN A CA 1
ATOM 607 C C . ASN A 1 77 ? -12.145 -14.221 20.813 1.00 50.16 77 ASN A C 1
ATOM 609 O O . ASN A 1 77 ? -11.160 -14.568 20.161 1.00 50.16 77 ASN A O 1
ATOM 613 N N . GLN A 1 78 ? -13.152 -13.569 20.227 1.00 62.56 78 GLN A N 1
ATOM 614 C CA . GLN A 1 78 ? -13.042 -13.087 18.850 1.00 62.56 78 GLN A CA 1
ATOM 615 C C . GLN A 1 78 ? -12.470 -11.671 18.877 1.00 62.56 78 GLN A C 1
ATOM 617 O O . GLN A 1 78 ? -13.129 -10.751 19.353 1.00 62.56 78 GLN A O 1
ATOM 622 N N . GLY A 1 79 ? -11.241 -11.509 18.373 1.00 71.25 79 GLY A N 1
ATOM 623 C CA . GLY A 1 79 ? -10.630 -10.199 18.142 1.00 71.25 79 GLY A CA 1
ATOM 624 C C . GLY A 1 79 ? -11.520 -9.258 17.304 1.00 71.25 79 GLY A C 1
ATOM 625 O O . GLY A 1 79 ? -12.579 -9.659 16.809 1.00 71.25 79 GLY A O 1
ATOM 626 N N . PRO A 1 80 ? -11.112 -7.993 17.109 1.00 83.19 80 PRO A N 1
ATOM 627 C CA . PRO A 1 80 ? -11.889 -7.025 16.361 1.00 83.19 80 PRO A CA 1
ATOM 628 C C . PRO A 1 80 ? -12.171 -7.549 14.958 1.00 83.19 80 PRO A C 1
ATOM 630 O O . PRO A 1 80 ? -11.294 -8.067 14.269 1.00 83.19 80 PRO A O 1
ATOM 633 N N . SER A 1 81 ? -13.422 -7.396 14.546 1.00 85.50 81 SER A N 1
ATOM 634 C CA . SER A 1 81 ? -13.915 -7.790 13.234 1.00 85.50 81 SER A CA 1
ATOM 635 C C . SER A 1 81 ? -14.746 -6.666 12.633 1.00 85.50 81 SER A C 1
ATOM 637 O O . SER A 1 81 ? -15.330 -5.834 13.344 1.00 85.50 81 SER A O 1
ATOM 639 N N . LEU A 1 82 ? -14.774 -6.642 11.303 1.00 90.38 82 LEU A N 1
ATOM 640 C CA . LEU A 1 82 ? -15.647 -5.760 10.548 1.00 90.38 82 LEU A CA 1
ATOM 641 C C . LEU A 1 82 ? -17.099 -6.223 10.646 1.00 90.38 82 LEU A C 1
ATOM 643 O O . LEU A 1 82 ? -17.395 -7.411 10.781 1.00 90.38 82 LEU A O 1
ATOM 647 N N . ARG A 1 83 ? -18.009 -5.256 10.571 1.00 89.31 83 ARG A N 1
ATOM 648 C CA . ARG A 1 83 ? -19.457 -5.464 10.508 1.00 89.31 83 ARG A CA 1
ATOM 649 C C . ARG A 1 83 ? -20.001 -4.858 9.222 1.00 89.31 83 ARG A C 1
ATOM 651 O O . ARG A 1 83 ? -19.429 -3.918 8.681 1.00 89.31 83 ARG A O 1
ATOM 658 N N . GLU A 1 84 ? -21.176 -5.299 8.787 1.00 86.44 84 GLU A N 1
ATOM 659 C CA . GLU A 1 84 ? -21.872 -4.675 7.648 1.00 86.44 84 GLU A CA 1
ATOM 660 C C . GLU A 1 84 ? -22.160 -3.177 7.877 1.00 86.44 84 GLU A C 1
ATOM 662 O O . GLU A 1 84 ? -22.140 -2.373 6.945 1.00 86.44 84 GLU A O 1
ATOM 667 N N . GLU A 1 85 ? -22.341 -2.769 9.136 1.00 88.38 85 GLU A N 1
ATOM 668 C CA . GLU A 1 85 ? -22.461 -1.363 9.542 1.00 88.38 85 GLU A CA 1
ATOM 669 C C . GLU A 1 85 ? -21.236 -0.525 9.138 1.00 88.38 85 GLU A C 1
ATOM 671 O O . GLU A 1 85 ? -21.379 0.646 8.785 1.00 88.38 85 GLU A O 1
ATOM 676 N N . ASP A 1 86 ? -20.038 -1.118 9.118 1.00 91.56 86 ASP A N 1
ATOM 677 C CA . ASP A 1 86 ? -18.805 -0.422 8.747 1.00 91.56 86 ASP A CA 1
ATOM 678 C C . ASP A 1 86 ? -18.796 -0.003 7.274 1.00 91.56 86 ASP A C 1
ATOM 680 O O . ASP A 1 86 ? -18.290 1.072 6.951 1.00 91.56 86 ASP A O 1
ATOM 684 N N . LYS A 1 87 ? -19.436 -0.777 6.385 1.00 90.81 87 LYS A N 1
ATOM 685 C CA . LYS A 1 87 ? -19.634 -0.373 4.981 1.00 90.81 87 LYS A CA 1
ATOM 686 C C . LYS A 1 87 ? -20.487 0.886 4.887 1.00 90.81 87 LYS A C 1
ATOM 688 O O . LYS A 1 87 ? -20.223 1.763 4.071 1.00 90.81 87 LYS A O 1
ATOM 693 N N . THR A 1 88 ? -21.499 0.997 5.746 1.00 90.00 88 THR A N 1
ATOM 694 C CA . THR A 1 88 ? -22.354 2.190 5.801 1.00 90.00 88 THR A CA 1
ATOM 695 C C . THR A 1 88 ? -21.578 3.390 6.332 1.00 90.00 88 THR A C 1
ATOM 697 O O . THR A 1 88 ? -21.717 4.486 5.803 1.00 90.00 88 THR A O 1
ATOM 700 N N . ILE A 1 89 ? -20.715 3.192 7.332 1.00 89.38 89 ILE A N 1
ATOM 701 C CA . ILE A 1 89 ? -19.848 4.255 7.854 1.00 89.38 89 ILE A CA 1
ATOM 702 C C . ILE A 1 89 ? -18.900 4.771 6.769 1.00 89.38 89 ILE A C 1
ATOM 704 O O . ILE A 1 89 ? -18.763 5.984 6.631 1.00 89.38 89 ILE A O 1
ATOM 708 N N . LEU A 1 90 ? -18.270 3.877 6.000 1.00 92.94 90 LEU A N 1
ATOM 709 C CA . LEU A 1 90 ? -17.360 4.254 4.915 1.00 92.94 90 LEU A CA 1
ATOM 710 C C . LEU A 1 90 ? -18.054 5.141 3.873 1.00 92.94 90 LEU A C 1
ATOM 712 O O . LEU A 1 90 ? -17.520 6.200 3.560 1.00 92.94 90 LEU A O 1
ATOM 716 N N . ARG A 1 91 ? -19.283 4.790 3.468 1.00 91.00 91 ARG A N 1
ATOM 717 C CA . ARG A 1 91 ? -20.131 5.583 2.549 1.00 91.00 91 ARG A CA 1
ATOM 718 C C . ARG A 1 91 ? -20.445 6.997 3.028 1.00 91.00 91 ARG A C 1
ATOM 720 O O . ARG A 1 91 ? -20.818 7.866 2.244 1.00 91.00 91 ARG A O 1
ATOM 727 N N . LEU A 1 92 ? -20.371 7.229 4.338 1.00 90.44 92 LEU A N 1
ATOM 728 C CA . LEU A 1 92 ? -20.648 8.531 4.946 1.00 90.44 92 LEU A CA 1
ATOM 729 C C . LEU A 1 92 ? -19.388 9.388 5.101 1.00 90.44 92 LEU A C 1
ATOM 731 O O . LEU A 1 92 ? -19.495 10.581 5.410 1.00 90.44 92 LEU A O 1
ATOM 735 N N . ILE A 1 93 ? -18.196 8.814 4.916 1.00 89.94 93 ILE A N 1
ATOM 736 C CA . ILE A 1 93 ? -16.945 9.565 4.983 1.00 89.94 93 ILE A CA 1
ATOM 737 C C . ILE A 1 93 ? -16.852 10.448 3.744 1.00 89.94 93 ILE A C 1
ATOM 739 O O . ILE A 1 93 ? -16.916 9.994 2.610 1.00 89.94 93 ILE A O 1
ATOM 743 N N . LYS A 1 94 ? -16.659 11.745 3.972 1.00 87.38 94 LYS A N 1
ATOM 744 C CA . LYS A 1 94 ? -16.312 12.688 2.912 1.00 87.38 94 LYS A CA 1
ATOM 745 C C . LYS A 1 94 ? -14.821 12.944 2.975 1.00 87.38 94 LYS A C 1
ATOM 747 O O . LYS A 1 94 ? -14.310 13.295 4.035 1.00 87.38 94 LYS A O 1
ATOM 752 N N . TYR A 1 95 ? -14.154 12.814 1.836 1.00 88.50 95 TYR A N 1
ATOM 753 C CA . TYR A 1 95 ? -12.744 13.143 1.708 1.00 88.50 95 TYR A CA 1
ATOM 754 C C . TYR A 1 95 ? -12.552 14.367 0.824 1.00 88.50 95 TYR A C 1
ATOM 756 O O . TYR A 1 95 ? -13.017 14.418 -0.313 1.00 88.50 95 TYR A O 1
ATOM 764 N N . THR A 1 96 ? -11.799 15.335 1.338 1.00 86.56 96 THR A N 1
ATOM 765 C CA . THR A 1 96 ? -11.263 16.440 0.543 1.00 86.56 96 THR A CA 1
ATOM 766 C C . THR A 1 96 ? -9.743 16.418 0.652 1.00 86.56 96 THR A C 1
ATOM 768 O O . THR A 1 96 ? -9.198 16.199 1.731 1.00 86.56 96 THR A O 1
ATOM 771 N N . GLY A 1 97 ? -9.031 16.631 -0.460 1.00 83.12 97 GLY A N 1
ATOM 772 C CA . GLY A 1 97 ? -7.567 16.472 -0.500 1.00 83.12 97 GLY A CA 1
ATOM 773 C C . GLY A 1 97 ? -6.801 17.331 0.519 1.00 83.12 97 GLY A C 1
ATOM 774 O O . GLY A 1 97 ? -5.726 16.937 0.969 1.00 83.12 97 GLY A O 1
ATOM 775 N N . ASN A 1 98 ? -7.389 18.460 0.926 1.00 83.88 98 ASN A N 1
ATOM 776 C CA . ASN A 1 98 ? -6.807 19.422 1.866 1.00 83.88 98 ASN A CA 1
ATOM 777 C C . ASN A 1 98 ? -7.232 19.191 3.324 1.00 83.88 98 ASN A C 1
ATOM 779 O O . ASN A 1 98 ? -6.851 19.960 4.203 1.00 83.88 98 ASN A O 1
ATOM 783 N N . GLN A 1 99 ? -8.039 18.165 3.595 1.00 89.00 99 GLN A N 1
ATOM 784 C CA . GLN A 1 99 ? -8.475 17.859 4.948 1.00 89.00 99 GLN A CA 1
ATOM 785 C C . GLN A 1 99 ? -7.291 17.412 5.809 1.00 89.00 99 GLN A C 1
ATOM 787 O O . GLN A 1 99 ? -6.414 16.661 5.362 1.00 89.00 99 GLN A O 1
ATOM 792 N N . ALA A 1 100 ? -7.288 17.857 7.065 1.00 89.75 100 ALA A N 1
ATOM 793 C CA . ALA A 1 100 ? -6.377 17.336 8.071 1.00 89.75 100 ALA A CA 1
ATOM 794 C C . ALA A 1 100 ? -6.669 15.846 8.312 1.00 89.75 100 ALA A C 1
ATOM 796 O O . ALA A 1 100 ? -7.827 15.444 8.445 1.00 89.75 100 ALA A O 1
ATOM 797 N N . ILE A 1 101 ? -5.616 15.033 8.369 1.00 92.62 101 ILE A N 1
ATOM 798 C CA . ILE A 1 101 ? -5.699 13.622 8.767 1.00 92.62 101 ILE A CA 1
ATOM 799 C C . ILE A 1 101 ? -5.026 13.437 10.126 1.00 92.62 101 ILE A C 1
ATOM 801 O O . ILE A 1 101 ? -4.332 14.339 10.601 1.00 92.62 101 ILE A O 1
ATOM 805 N N . ALA A 1 102 ? -5.254 12.290 10.767 1.00 91.75 102 ALA A N 1
ATOM 806 C CA . ALA A 1 102 ? -4.647 11.986 12.055 1.00 91.75 102 ALA A CA 1
ATOM 807 C C . ALA A 1 102 ? -3.106 12.077 11.990 1.00 91.75 102 ALA A C 1
ATOM 809 O O . ALA A 1 102 ? -2.526 11.732 10.954 1.00 91.75 102 ALA A O 1
ATOM 810 N N . PRO A 1 103 ? -2.421 12.499 13.073 1.00 93.50 103 PRO A N 1
ATOM 811 C CA . PRO A 1 103 ? -0.967 12.684 13.070 1.00 93.50 103 PRO A CA 1
ATOM 812 C C . PRO A 1 103 ? -0.189 11.443 12.619 1.00 93.50 103 PRO A C 1
ATOM 814 O O . PRO A 1 103 ? 0.731 11.555 11.812 1.00 93.50 103 PRO A O 1
ATOM 817 N N . THR A 1 104 ? -0.601 10.257 13.078 1.00 93.56 104 THR A N 1
ATOM 818 C CA . THR A 1 104 ? 0.007 8.979 12.685 1.00 93.56 104 THR A CA 1
ATOM 819 C C . THR A 1 104 ? -0.159 8.717 11.186 1.00 93.56 104 THR A C 1
ATOM 821 O O . THR A 1 104 ? 0.803 8.373 10.504 1.00 93.56 104 THR A O 1
ATOM 824 N N . ALA A 1 105 ? -1.354 8.941 10.634 1.00 94.62 105 ALA A N 1
ATOM 825 C CA . ALA A 1 105 ? -1.593 8.801 9.200 1.00 94.62 105 ALA A CA 1
ATOM 826 C C . ALA A 1 105 ? -0.767 9.823 8.387 1.00 94.62 105 ALA A C 1
ATOM 828 O O . ALA A 1 105 ? -0.205 9.482 7.347 1.00 94.62 105 ALA A O 1
ATOM 829 N N . GLU A 1 106 ? -0.621 11.063 8.866 1.00 95.94 106 GLU A N 1
ATOM 830 C CA . GLU A 1 106 ? 0.221 12.080 8.216 1.00 95.94 106 GLU A CA 1
ATOM 831 C C . GLU A 1 106 ? 1.704 11.688 8.198 1.00 95.94 106 GLU A C 1
ATOM 833 O O . GLU A 1 106 ? 2.378 11.860 7.179 1.00 95.94 106 GLU A O 1
ATOM 838 N N . GLU A 1 107 ? 2.212 11.108 9.288 1.00 96.31 107 GLU A N 1
ATOM 839 C CA . GLU A 1 107 ? 3.574 10.578 9.353 1.00 96.31 107 GLU A CA 1
ATOM 840 C C . GLU A 1 107 ? 3.817 9.541 8.245 1.00 96.31 107 GLU A C 1
ATOM 842 O O . GLU A 1 107 ? 4.778 9.664 7.474 1.00 96.31 107 GLU A O 1
ATOM 847 N N . TYR A 1 108 ? 2.907 8.573 8.111 1.00 96.75 108 TYR A N 1
ATOM 848 C CA . TYR A 1 108 ? 2.984 7.527 7.094 1.00 96.75 108 TYR A CA 1
ATOM 849 C C . TYR A 1 108 ? 2.796 8.060 5.674 1.00 96.75 108 TYR A C 1
ATOM 851 O O . TYR A 1 108 ? 3.518 7.646 4.766 1.00 96.75 108 TYR A O 1
ATOM 859 N N . HIS A 1 109 ? 1.902 9.027 5.468 1.00 96.69 109 HIS A N 1
ATOM 860 C CA . HIS A 1 109 ? 1.760 9.717 4.186 1.00 96.69 109 HIS A CA 1
ATOM 861 C C . HIS A 1 109 ? 3.063 10.410 3.772 1.00 96.69 109 HIS A C 1
ATOM 863 O O . HIS A 1 109 ? 3.508 10.257 2.633 1.00 96.69 109 HIS A O 1
ATOM 869 N N . ARG A 1 110 ? 3.717 11.131 4.689 1.00 97.00 110 ARG A N 1
ATOM 870 C CA . ARG A 1 110 ? 4.999 11.800 4.424 1.00 97.00 110 ARG A CA 1
ATOM 871 C C . ARG A 1 110 ? 6.117 10.799 4.126 1.00 97.00 110 ARG A C 1
ATOM 873 O O . ARG A 1 110 ? 6.897 11.029 3.196 1.00 97.00 110 ARG A O 1
ATOM 880 N N . LYS A 1 111 ? 6.184 9.695 4.883 1.00 96.19 111 LYS A N 1
ATOM 881 C CA . LYS A 1 111 ? 7.133 8.589 4.657 1.00 96.19 111 LYS A CA 1
ATOM 882 C C . LYS A 1 111 ? 6.936 8.003 3.256 1.00 96.19 111 LYS A C 1
ATOM 884 O O . LYS A 1 111 ? 7.871 7.983 2.458 1.00 96.19 111 LYS A O 1
ATOM 889 N N . PHE A 1 112 ? 5.700 7.641 2.917 1.00 96.62 112 PHE A N 1
ATOM 890 C CA . PHE A 1 112 ? 5.334 7.086 1.615 1.00 96.62 112 PHE A CA 1
ATOM 891 C C . PHE A 1 112 ? 5.613 8.051 0.459 1.00 96.62 112 PHE A C 1
ATOM 893 O O . PHE A 1 112 ? 6.207 7.659 -0.543 1.00 96.62 112 PHE A O 1
ATOM 900 N N . ARG A 1 113 ? 5.243 9.331 0.589 1.00 96.12 113 ARG A N 1
ATOM 901 C CA . ARG A 1 113 ? 5.487 10.355 -0.440 1.00 96.12 113 ARG A CA 1
ATOM 902 C C . ARG A 1 113 ? 6.977 10.545 -0.719 1.00 96.12 113 ARG A C 1
ATOM 904 O O . ARG A 1 113 ? 7.366 10.662 -1.877 1.00 96.12 113 ARG A O 1
ATOM 911 N N . THR A 1 114 ? 7.796 10.584 0.332 1.00 95.44 114 THR A N 1
ATOM 912 C CA . THR A 1 114 ? 9.255 10.710 0.203 1.00 95.44 114 THR A CA 1
ATOM 913 C C . THR A 1 114 ? 9.836 9.511 -0.539 1.00 95.44 114 THR A C 1
ATOM 915 O O . THR A 1 114 ? 10.621 9.676 -1.468 1.00 95.44 114 THR A O 1
ATOM 918 N N . GLU A 1 115 ? 9.423 8.302 -0.165 1.00 94.12 115 GLU A N 1
ATOM 919 C CA . GLU A 1 115 ? 10.022 7.087 -0.707 1.00 94.12 115 GLU A CA 1
ATOM 920 C C . GLU A 1 115 ? 9.533 6.745 -2.113 1.00 94.12 115 GLU A C 1
ATOM 922 O O . GLU A 1 115 ? 10.350 6.494 -2.994 1.00 94.12 115 GLU A O 1
ATOM 927 N N . SER A 1 116 ? 8.225 6.832 -2.368 1.00 92.62 116 SER A N 1
ATOM 928 C CA . SER A 1 116 ? 7.644 6.639 -3.708 1.00 92.62 116 SER A CA 1
ATOM 929 C C . SER A 1 116 ? 8.192 7.628 -4.750 1.00 92.62 116 SER A C 1
ATOM 931 O O . SER A 1 116 ? 8.212 7.325 -5.944 1.00 92.62 116 SER A O 1
ATOM 933 N N . GLY A 1 117 ? 8.653 8.807 -4.309 1.00 90.50 117 GLY A N 1
ATOM 934 C CA . GLY A 1 117 ? 9.306 9.827 -5.135 1.00 90.50 117 GLY A CA 1
ATOM 935 C C . GLY A 1 117 ? 10.838 9.768 -5.157 1.00 90.50 117 GLY A C 1
ATOM 936 O O . GLY A 1 117 ? 11.463 10.607 -5.811 1.00 90.50 117 GLY A O 1
ATOM 937 N N . SER A 1 118 ? 11.452 8.821 -4.448 1.00 91.00 118 SER A N 1
ATOM 938 C CA . SER A 1 118 ? 12.908 8.710 -4.345 1.00 91.00 118 SER A CA 1
ATOM 939 C C . SER A 1 118 ? 13.556 8.302 -5.673 1.00 91.00 118 SER A C 1
ATOM 941 O O . SER A 1 118 ? 12.922 7.707 -6.547 1.00 91.00 118 SER A O 1
ATOM 943 N N . LYS A 1 119 ? 14.851 8.611 -5.826 1.00 87.56 119 LYS A N 1
ATOM 944 C CA . LYS A 1 119 ? 15.624 8.280 -7.036 1.00 87.56 119 LYS A CA 1
ATOM 945 C C . LYS A 1 119 ? 15.651 6.778 -7.329 1.00 87.56 119 LYS A C 1
ATOM 947 O O . LYS A 1 119 ? 15.602 6.400 -8.492 1.00 87.56 119 LYS A O 1
ATOM 952 N N . GLN A 1 120 ? 15.639 5.946 -6.286 1.00 86.81 120 GLN A N 1
ATOM 953 C CA . GLN A 1 120 ? 15.729 4.489 -6.404 1.00 86.81 120 GLN A CA 1
ATOM 954 C C . GLN A 1 120 ? 14.539 3.872 -7.165 1.00 86.81 120 GLN A C 1
ATOM 956 O O . GLN A 1 120 ? 14.668 2.806 -7.752 1.00 86.81 120 GLN A O 1
ATOM 961 N N . PHE A 1 121 ? 13.379 4.542 -7.179 1.00 89.62 121 PHE A N 1
ATOM 962 C CA . PHE A 1 121 ? 12.188 4.078 -7.898 1.00 89.62 121 PHE A CA 1
ATOM 963 C C . PHE A 1 121 ? 11.969 4.810 -9.222 1.00 89.62 121 PHE A C 1
ATOM 965 O O . PHE A 1 121 ? 10.963 4.575 -9.894 1.00 89.62 121 PHE A O 1
ATOM 972 N N . GLN A 1 122 ? 12.852 5.735 -9.601 1.00 88.31 122 GLN A N 1
ATOM 973 C CA . GLN A 1 122 ? 12.746 6.409 -10.889 1.00 88.31 122 GLN A CA 1
ATOM 974 C C . GLN A 1 122 ? 13.135 5.440 -12.001 1.00 88.31 122 GLN A C 1
ATOM 976 O O . GLN A 1 122 ? 14.129 4.731 -11.900 1.00 88.31 122 GLN A O 1
ATOM 981 N N . CYS A 1 123 ? 12.348 5.425 -13.070 1.00 87.12 123 CYS A N 1
ATOM 982 C CA . CYS A 1 123 ? 12.567 4.546 -14.213 1.00 87.12 123 CYS A CA 1
ATOM 983 C C . CYS A 1 123 ? 13.368 5.257 -15.294 1.00 87.12 123 CYS A C 1
ATOM 985 O O . CYS A 1 123 ? 13.134 6.441 -15.570 1.00 87.12 123 CYS A O 1
ATOM 987 N N . CYS A 1 124 ? 14.252 4.520 -15.961 1.00 83.75 124 CYS A N 1
ATOM 988 C CA . CYS A 1 124 ? 14.870 5.011 -17.179 1.00 83.75 124 CYS A CA 1
ATOM 989 C C . CYS A 1 124 ? 13.790 5.235 -18.258 1.00 83.75 124 CYS A C 1
ATOM 991 O O . CYS A 1 124 ? 12.812 4.494 -18.379 1.00 83.75 124 CYS A O 1
ATOM 993 N N . LYS A 1 125 ? 13.907 6.329 -19.021 1.00 77.75 125 LYS A N 1
ATOM 994 C CA . LYS A 1 125 ? 12.886 6.701 -20.017 1.00 77.75 125 LYS A CA 1
ATOM 995 C C . LYS A 1 125 ? 12.959 5.848 -21.281 1.00 77.75 125 LYS A C 1
ATOM 997 O O . LYS A 1 125 ? 11.931 5.656 -21.920 1.00 77.75 125 LYS A O 1
ATOM 1002 N N . SER A 1 126 ? 14.156 5.386 -21.632 1.00 77.38 126 SER A N 1
ATOM 1003 C CA . SER A 1 126 ? 14.464 4.658 -22.868 1.00 77.38 126 SER A CA 1
ATOM 1004 C C . SER A 1 126 ? 14.709 3.165 -22.651 1.00 77.38 126 SER A C 1
ATOM 1006 O O . SER A 1 126 ? 15.131 2.485 -23.580 1.00 77.38 126 SER A O 1
ATOM 1008 N N . SER A 1 127 ? 14.498 2.659 -21.436 1.00 81.06 127 SER A N 1
ATOM 1009 C CA . SER A 1 127 ? 14.615 1.235 -21.143 1.00 81.06 127 SER A CA 1
ATOM 1010 C C . SER A 1 127 ? 13.390 0.465 -21.610 1.00 81.06 127 SER A C 1
ATOM 1012 O O . SER A 1 127 ? 12.265 0.975 -21.619 1.00 81.06 127 SER A O 1
ATOM 1014 N N . GLU A 1 128 ? 13.622 -0.803 -21.933 1.00 83.50 128 GLU A N 1
ATOM 1015 C CA . GLU A 1 128 ? 12.554 -1.774 -22.099 1.00 83.50 128 GLU A CA 1
ATOM 1016 C C . GLU A 1 128 ? 11.724 -1.877 -20.811 1.00 83.50 128 GLU A C 1
ATOM 1018 O O . GLU A 1 128 ? 12.230 -1.742 -19.688 1.00 83.50 128 GLU A O 1
ATOM 1023 N N . ARG A 1 129 ? 10.417 -2.063 -20.986 1.00 87.94 129 ARG A N 1
ATOM 1024 C CA . ARG A 1 129 ? 9.454 -2.248 -19.904 1.00 87.94 129 ARG A CA 1
ATOM 1025 C C . ARG A 1 129 ? 8.779 -3.582 -20.132 1.00 87.94 129 ARG A C 1
ATOM 1027 O O . ARG A 1 129 ? 8.107 -3.757 -21.144 1.00 87.94 129 ARG A O 1
ATOM 1034 N N . ILE A 1 130 ? 8.967 -4.492 -19.192 1.00 88.62 130 ILE A N 1
ATOM 1035 C CA . ILE A 1 130 ? 8.383 -5.825 -19.250 1.00 88.62 130 ILE A CA 1
ATOM 1036 C C . ILE A 1 130 ? 7.100 -5.765 -18.427 1.00 88.62 130 ILE A C 1
ATOM 1038 O O . ILE A 1 130 ? 7.155 -5.484 -17.228 1.00 88.62 130 ILE A O 1
ATOM 1042 N N . MET A 1 131 ? 5.952 -5.979 -19.063 1.00 90.19 131 MET A N 1
ATOM 1043 C CA . MET A 1 131 ? 4.640 -5.901 -18.410 1.00 90.19 131 MET A CA 1
ATOM 1044 C C . MET A 1 131 ? 4.275 -7.240 -17.776 1.00 90.19 131 MET A C 1
ATOM 1046 O O . MET A 1 131 ? 4.610 -8.286 -18.329 1.00 90.19 131 MET A O 1
ATOM 1050 N N . CYS A 1 132 ? 3.625 -7.196 -16.616 1.00 89.81 132 CYS A N 1
ATOM 1051 C CA . CYS A 1 132 ? 3.022 -8.367 -15.996 1.00 89.81 132 CYS A CA 1
ATOM 1052 C C . CYS A 1 132 ? 1.652 -8.607 -16.633 1.00 89.81 132 CYS A C 1
ATOM 1054 O O . CYS A 1 132 ? 0.874 -7.664 -16.772 1.00 89.81 132 CYS A O 1
ATOM 1056 N N . ASP A 1 133 ? 1.356 -9.851 -17.000 1.00 86.12 133 ASP A N 1
ATOM 1057 C CA . ASP A 1 133 ? 0.064 -10.200 -17.598 1.00 86.12 133 ASP A CA 1
ATOM 1058 C C . ASP A 1 133 ? -1.053 -10.276 -16.541 1.00 86.12 133 ASP A C 1
ATOM 1060 O O . ASP A 1 133 ? -2.199 -9.929 -16.818 1.00 86.12 133 ASP A O 1
ATOM 1064 N N . ASP A 1 134 ? -0.715 -10.685 -15.313 1.00 86.50 134 ASP A N 1
ATOM 1065 C CA . ASP A 1 134 ? -1.687 -10.965 -14.246 1.00 86.50 134 ASP A CA 1
ATOM 1066 C C . ASP A 1 134 ? -1.992 -9.754 -13.349 1.00 86.50 134 ASP A C 1
ATOM 1068 O O . ASP A 1 134 ? -2.967 -9.755 -12.595 1.00 86.50 134 ASP A O 1
ATOM 1072 N N . LEU A 1 135 ? -1.139 -8.727 -13.378 1.00 90.25 135 LEU A N 1
ATOM 1073 C CA . LEU A 1 135 ? -1.252 -7.534 -12.541 1.00 90.25 135 LEU A CA 1
ATOM 1074 C C . LEU A 1 135 ? -0.857 -6.283 -13.321 1.00 90.25 135 LEU A C 1
ATOM 1076 O O . LEU A 1 135 ? 0.015 -6.364 -14.181 1.00 90.25 135 LEU A O 1
ATOM 1080 N N . PRO A 1 136 ? -1.396 -5.099 -12.975 1.00 92.00 136 PRO A N 1
ATOM 1081 C CA . PRO A 1 136 ? -1.044 -3.835 -13.621 1.00 92.00 136 PRO A CA 1
ATOM 1082 C C . PRO A 1 136 ? 0.334 -3.333 -13.148 1.00 92.00 136 PRO A C 1
ATOM 1084 O O . PRO A 1 136 ? 0.486 -2.241 -12.598 1.00 92.00 136 PRO A O 1
ATOM 1087 N N . LEU A 1 137 ? 1.357 -4.164 -13.336 1.00 92.88 137 LEU A N 1
ATOM 1088 C CA . LEU A 1 137 ? 2.735 -3.964 -12.922 1.00 92.88 137 LEU A CA 1
ATOM 1089 C C . LEU A 1 137 ? 3.665 -4.050 -14.128 1.00 92.88 137 LEU A C 1
ATOM 1091 O O . LEU A 1 137 ? 3.436 -4.802 -15.072 1.00 92.88 137 LEU A O 1
ATOM 1095 N N . LEU A 1 138 ? 4.759 -3.303 -14.064 1.00 92.25 138 LEU A N 1
ATOM 1096 C CA . LEU A 1 138 ? 5.876 -3.427 -14.986 1.00 92.25 138 LEU A CA 1
ATOM 1097 C C . LEU A 1 138 ? 7.197 -3.509 -14.238 1.00 92.25 138 LEU A C 1
ATOM 1099 O O . LEU A 1 138 ? 7.315 -3.006 -13.119 1.00 92.25 138 LEU A O 1
ATOM 1103 N N . VAL A 1 139 ? 8.183 -4.118 -14.885 1.00 90.81 139 VAL A N 1
ATOM 1104 C CA . VAL A 1 139 ? 9.577 -4.092 -14.457 1.00 90.81 139 VAL A CA 1
ATOM 1105 C C . VAL A 1 139 ? 10.398 -3.348 -15.504 1.00 90.81 139 VAL A C 1
ATOM 1107 O O . VAL A 1 139 ? 10.186 -3.498 -16.710 1.00 90.81 139 VAL A O 1
ATOM 1110 N N . THR A 1 140 ? 11.316 -2.494 -15.056 1.00 89.38 140 THR A N 1
ATOM 1111 C CA . THR A 1 140 ? 12.208 -1.747 -15.946 1.00 89.38 140 THR A CA 1
ATOM 1112 C C . THR A 1 140 ? 13.512 -1.362 -15.251 1.00 89.38 140 THR A C 1
ATOM 1114 O O . THR A 1 140 ? 13.633 -1.447 -14.028 1.00 89.38 140 THR A O 1
ATOM 1117 N N . ALA A 1 141 ? 14.498 -0.917 -16.028 1.00 88.31 141 ALA A N 1
ATOM 1118 C CA . ALA A 1 141 ? 15.762 -0.449 -15.483 1.00 88.31 141 ALA A CA 1
ATOM 1119 C C . ALA A 1 141 ? 15.571 0.842 -14.654 1.00 88.31 141 ALA A C 1
ATOM 1121 O O . ALA A 1 141 ? 14.805 1.735 -15.056 1.00 88.31 141 ALA A O 1
ATOM 1122 N N . PRO A 1 142 ? 16.274 0.982 -13.518 1.00 89.12 142 PRO A N 1
ATOM 1123 C CA . PRO A 1 142 ? 16.311 2.237 -12.780 1.00 89.12 142 PRO A CA 1
ATOM 1124 C C . PRO A 1 142 ? 16.907 3.362 -13.637 1.00 89.12 142 PRO A C 1
ATOM 1126 O O . PRO A 1 142 ? 17.705 3.137 -14.545 1.00 89.12 142 PRO A O 1
ATOM 1129 N N . ALA A 1 143 ? 16.497 4.597 -13.356 1.00 88.50 143 ALA A N 1
ATOM 1130 C CA . ALA A 1 143 ? 17.006 5.791 -14.030 1.00 88.50 143 ALA A CA 1
ATOM 1131 C C . ALA A 1 143 ? 18.470 6.079 -13.679 1.00 88.50 143 ALA A C 1
ATOM 1133 O O . ALA A 1 143 ? 19.192 6.682 -14.469 1.00 88.50 143 ALA A O 1
ATOM 1134 N N . ASP A 1 144 ? 18.872 5.687 -12.476 1.00 85.81 144 ASP A N 1
ATOM 1135 C CA . ASP A 1 144 ? 20.206 5.886 -11.941 1.00 85.81 144 ASP A CA 1
ATOM 1136 C C . ASP A 1 144 ? 21.036 4.611 -12.165 1.00 85.81 144 ASP A C 1
ATOM 1138 O O . ASP A 1 144 ? 20.623 3.505 -11.804 1.00 85.81 144 ASP A O 1
ATOM 1142 N N . ALA A 1 145 ? 22.183 4.778 -12.826 1.00 79.06 145 ALA A N 1
ATOM 1143 C CA . ALA A 1 145 ? 23.036 3.684 -13.274 1.00 79.06 145 ALA A CA 1
ATOM 1144 C C . ALA A 1 145 ? 23.628 2.888 -12.106 1.00 79.06 145 ALA A C 1
ATOM 1146 O O . ALA A 1 145 ? 23.810 1.678 -12.244 1.00 79.06 145 ALA A O 1
ATOM 1147 N N . ASP A 1 146 ? 23.852 3.531 -10.956 1.00 80.44 146 ASP A N 1
ATOM 1148 C CA . ASP A 1 146 ? 24.363 2.847 -9.770 1.00 80.44 146 ASP A CA 1
ATOM 1149 C C . ASP A 1 146 ? 23.346 1.808 -9.290 1.00 80.44 146 ASP A C 1
ATOM 1151 O O . ASP A 1 146 ? 23.720 0.685 -8.968 1.00 80.44 146 ASP A O 1
ATOM 1155 N N . PHE A 1 147 ? 22.047 2.132 -9.346 1.00 78.81 147 PHE A N 1
ATOM 1156 C CA . PHE A 1 147 ? 20.961 1.214 -8.983 1.00 78.81 147 PHE A CA 1
ATOM 1157 C C . PHE A 1 147 ? 20.770 0.071 -9.983 1.00 78.81 147 PHE A C 1
ATOM 1159 O O . PHE A 1 147 ? 20.272 -0.988 -9.604 1.00 78.81 147 PHE A O 1
ATOM 1166 N N . ASN A 1 148 ? 21.190 0.254 -11.237 1.00 73.06 148 ASN A N 1
ATOM 1167 C CA . ASN A 1 148 ? 21.034 -0.752 -12.290 1.00 73.06 148 ASN A CA 1
ATOM 1168 C C . ASN A 1 148 ? 21.861 -2.018 -12.014 1.00 73.06 148 ASN A C 1
ATOM 1170 O O . ASN A 1 148 ? 21.512 -3.105 -12.467 1.00 73.06 148 ASN A O 1
ATOM 1174 N N . LEU A 1 149 ? 22.937 -1.889 -11.233 1.00 73.06 149 LEU A N 1
ATOM 1175 C CA . LEU A 1 149 ? 23.743 -3.022 -10.774 1.00 73.06 149 LEU A CA 1
ATOM 1176 C C . LEU A 1 149 ? 23.071 -3.809 -9.639 1.00 73.06 149 LEU A C 1
ATOM 1178 O O . LEU A 1 149 ? 23.378 -4.983 -9.451 1.00 73.06 149 LEU A O 1
ATOM 1182 N N . TYR A 1 150 ? 22.157 -3.186 -8.889 1.00 77.69 150 TYR A N 1
ATOM 1183 C CA . TYR A 1 150 ? 21.506 -3.807 -7.733 1.00 77.69 150 TYR A CA 1
ATOM 1184 C C . TYR A 1 150 ? 20.204 -4.520 -8.090 1.00 77.69 150 TYR A C 1
ATOM 1186 O O . TYR A 1 150 ? 19.830 -5.476 -7.410 1.00 77.69 150 TYR A O 1
ATOM 1194 N N . GLY A 1 151 ? 19.494 -4.076 -9.128 1.00 85.81 151 GLY A N 1
ATOM 1195 C CA . GLY A 1 151 ? 18.188 -4.635 -9.442 1.00 85.81 151 GLY A CA 1
ATOM 1196 C C . GLY A 1 151 ? 17.410 -3.885 -10.508 1.00 85.81 151 GLY A C 1
ATOM 1197 O O . GLY A 1 151 ? 17.893 -2.948 -11.143 1.00 85.81 151 GLY A O 1
ATOM 1198 N N . GLN A 1 152 ? 16.162 -4.306 -10.664 1.00 87.94 152 GLN A N 1
ATOM 1199 C CA . GLN A 1 152 ? 15.177 -3.659 -11.511 1.00 87.94 152 GLN A CA 1
ATOM 1200 C C . GLN A 1 152 ? 14.082 -3.007 -10.682 1.00 87.94 152 GLN A C 1
ATOM 1202 O O . GLN A 1 152 ? 13.764 -3.444 -9.578 1.00 87.94 152 GLN A O 1
ATOM 1207 N N . VAL A 1 153 ? 13.474 -1.967 -11.239 1.00 90.62 153 VAL A N 1
ATOM 1208 C CA . VAL A 1 153 ? 12.392 -1.232 -10.594 1.00 90.62 153 VAL A CA 1
ATOM 1209 C C . VAL A 1 153 ? 11.055 -1.833 -11.003 1.00 90.62 153 VAL A C 1
ATOM 1211 O O . VAL A 1 153 ? 10.747 -1.895 -12.194 1.00 90.62 153 VAL A O 1
ATOM 1214 N N . VAL A 1 154 ? 10.240 -2.194 -10.013 1.00 92.81 154 VAL A N 1
ATOM 1215 C CA . VAL A 1 154 ? 8.832 -2.556 -10.197 1.00 92.81 154 VAL A CA 1
ATOM 1216 C C . VAL A 1 154 ? 7.960 -1.324 -10.031 1.00 92.81 154 VAL A C 1
ATOM 1218 O O . VAL A 1 154 ? 8.145 -0.540 -9.093 1.00 92.81 154 VAL A O 1
ATOM 1221 N N . ARG A 1 155 ? 7.002 -1.138 -10.942 1.00 93.75 155 ARG A N 1
ATOM 1222 C CA . ARG A 1 155 ? 6.064 -0.013 -10.925 1.00 93.75 155 ARG A CA 1
ATOM 1223 C C . ARG A 1 155 ? 4.654 -0.428 -11.296 1.00 93.75 155 ARG A C 1
ATOM 1225 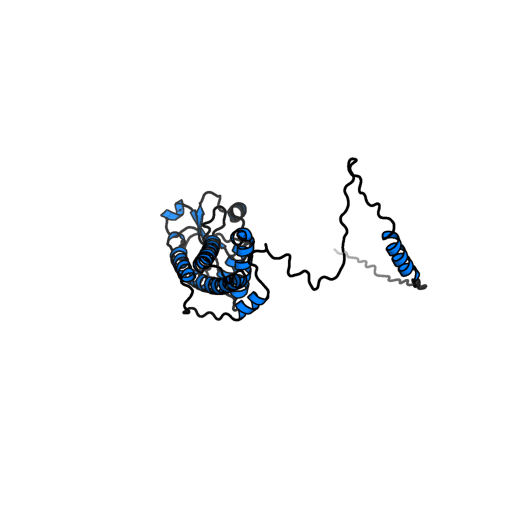O O . ARG A 1 155 ? 4.456 -1.181 -12.239 1.00 93.75 155 ARG A O 1
ATOM 1232 N N . LEU A 1 156 ? 3.691 0.217 -10.647 1.00 94.31 156 LEU A N 1
ATOM 1233 C CA . LEU A 1 156 ? 2.289 0.212 -11.049 1.00 94.31 156 LEU A CA 1
ATOM 1234 C C . LEU A 1 156 ? 2.066 0.977 -12.357 1.00 94.31 156 LEU A C 1
ATOM 1236 O O . LEU A 1 156 ? 2.640 2.054 -12.574 1.00 94.31 156 LEU A O 1
ATOM 1240 N N . MET A 1 157 ? 1.178 0.440 -13.185 1.00 91.56 157 MET A N 1
ATOM 1241 C CA . MET A 1 157 ? 0.735 1.021 -14.445 1.00 91.56 157 MET A CA 1
ATOM 1242 C C . MET A 1 157 ? -0.715 1.464 -14.389 1.00 91.56 157 MET A C 1
ATOM 1244 O O . MET A 1 157 ? -1.507 0.818 -13.730 1.00 91.56 157 MET A O 1
ATOM 1248 N N . TYR A 1 158 ? -1.092 2.521 -15.103 1.00 89.00 158 TYR A N 1
ATOM 1249 C CA . TYR A 1 158 ? -2.514 2.850 -15.214 1.00 89.00 158 TYR A CA 1
ATOM 1250 C C . TYR A 1 158 ? -3.281 1.756 -15.961 1.00 89.00 158 TYR A C 1
ATOM 1252 O O . TYR A 1 158 ? -2.794 1.226 -16.963 1.00 89.00 158 TYR A O 1
ATOM 1260 N N . ASP A 1 159 ? -4.497 1.493 -15.486 1.00 83.25 159 ASP A N 1
ATOM 1261 C CA . ASP A 1 159 ? -5.452 0.583 -16.110 1.00 83.25 159 ASP A CA 1
ATOM 1262 C C . ASP A 1 159 ? -6.829 1.282 -16.249 1.00 83.25 159 ASP A C 1
ATOM 1264 O O . ASP A 1 159 ? -7.382 1.763 -15.247 1.00 83.25 159 ASP A O 1
ATOM 1268 N N . PRO A 1 160 ? -7.373 1.453 -17.473 1.00 76.00 160 PRO A N 1
ATOM 1269 C CA . PRO A 1 160 ? -6.725 1.206 -18.765 1.00 76.00 160 PRO A CA 1
ATOM 1270 C C . PRO A 1 160 ? -5.547 2.166 -19.031 1.00 76.00 160 PRO A C 1
ATOM 1272 O O . PRO A 1 160 ? -5.450 3.232 -18.405 1.00 76.00 160 PRO A O 1
ATOM 1275 N N . PRO A 1 161 ? -4.658 1.839 -19.989 1.00 72.38 161 PRO A N 1
ATOM 1276 C CA . PRO A 1 161 ? -3.508 2.674 -20.301 1.00 72.38 161 PRO A CA 1
ATOM 1277 C C . PRO A 1 161 ? -3.897 4.086 -20.747 1.00 72.38 161 PRO A C 1
ATOM 1279 O O . PRO A 1 161 ? -4.732 4.253 -21.635 1.00 72.38 161 PRO A O 1
ATOM 1282 N N . LYS A 1 162 ? -3.264 5.115 -20.170 1.00 64.75 162 LYS A N 1
ATOM 1283 C CA . LYS A 1 162 ? -3.551 6.523 -20.516 1.00 64.75 162 LYS A CA 1
ATOM 1284 C C . LYS A 1 162 ? -2.712 7.065 -21.679 1.00 64.75 162 LYS A C 1
ATOM 1286 O O . LYS A 1 162 ? -3.244 7.826 -22.479 1.00 64.75 162 LYS A O 1
ATOM 1291 N N . ASP A 1 163 ? -1.427 6.699 -21.762 1.00 64.62 163 ASP A N 1
ATOM 1292 C CA . ASP A 1 163 ? 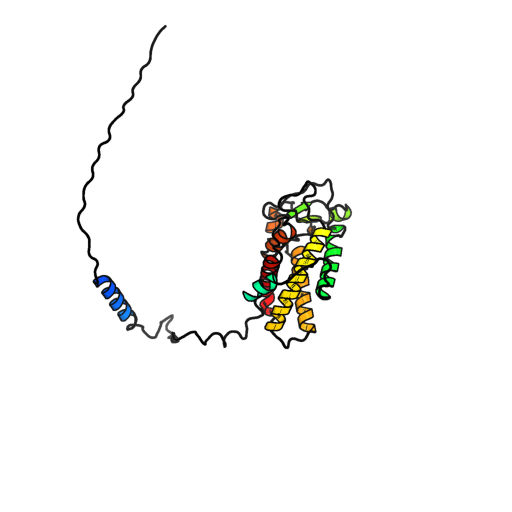-0.476 7.050 -22.836 1.00 64.62 163 ASP A CA 1
ATOM 1293 C C . ASP A 1 163 ? 0.878 6.301 -22.669 1.00 64.62 163 ASP A C 1
ATOM 1295 O O . ASP A 1 163 ? 1.024 5.428 -21.813 1.00 64.62 163 ASP A O 1
ATOM 1299 N N . SER A 1 164 ? 1.908 6.644 -23.462 1.00 50.91 164 SER A N 1
ATOM 1300 C CA . SER A 1 164 ? 3.265 6.052 -23.401 1.00 50.91 164 SER A CA 1
ATOM 1301 C C . SER A 1 164 ? 4.016 6.284 -22.072 1.00 50.91 164 SER A C 1
ATOM 1303 O O . SER A 1 164 ? 5.057 5.663 -21.809 1.00 50.91 164 SER A O 1
ATOM 1305 N N . ARG A 1 165 ? 3.479 7.127 -21.179 1.00 62.19 165 ARG A N 1
ATOM 1306 C CA . ARG A 1 165 ? 3.897 7.287 -19.778 1.00 62.19 165 ARG A CA 1
ATOM 1307 C C . ARG A 1 165 ? 2.963 6.511 -18.851 1.00 62.19 165 ARG A C 1
ATOM 1309 O O . ARG A 1 165 ? 2.605 7.006 -17.786 1.00 62.19 165 ARG A O 1
ATOM 1316 N N . ASN A 1 166 ? 2.646 5.273 -19.227 1.00 81.56 166 ASN A N 1
ATOM 1317 C CA . ASN A 1 166 ? 1.679 4.401 -18.563 1.00 81.56 166 ASN A CA 1
ATOM 1318 C C . ASN A 1 166 ? 1.984 4.021 -17.097 1.00 81.56 166 ASN A C 1
ATOM 1320 O O . ASN A 1 166 ? 1.368 3.113 -16.565 1.00 81.56 166 ASN A O 1
ATOM 1324 N N . ILE A 1 167 ? 2.939 4.672 -16.436 1.00 89.25 167 ILE A N 1
ATOM 1325 C CA . ILE A 1 167 ? 3.333 4.420 -15.052 1.00 89.25 167 ILE A CA 1
ATOM 1326 C C . ILE A 1 167 ? 2.577 5.377 -14.129 1.00 89.25 167 ILE A C 1
ATOM 1328 O O . ILE A 1 167 ? 2.564 6.593 -14.350 1.00 89.25 167 ILE A O 1
ATOM 1332 N N . VAL A 1 168 ? 2.028 4.852 -13.034 1.00 91.50 168 VAL A N 1
ATOM 1333 C CA . VAL A 1 168 ? 1.407 5.682 -11.999 1.00 91.50 168 VAL A CA 1
ATOM 1334 C C . VAL A 1 168 ? 2.468 6.593 -11.377 1.00 91.50 168 VAL A C 1
ATOM 1336 O O . VAL A 1 168 ? 3.516 6.147 -10.893 1.00 91.50 168 VAL A O 1
ATOM 1339 N N . THR A 1 169 ? 2.223 7.904 -11.413 1.00 91.50 169 THR A N 1
ATOM 1340 C CA . THR A 1 169 ? 3.201 8.896 -10.942 1.00 91.50 169 THR A CA 1
ATOM 1341 C C . THR A 1 169 ? 3.317 8.875 -9.418 1.00 91.50 169 THR A C 1
ATOM 1343 O O . THR A 1 169 ? 2.344 8.604 -8.720 1.00 91.50 169 THR A O 1
ATOM 1346 N N . ALA A 1 170 ? 4.484 9.244 -8.879 1.00 92.44 170 ALA A N 1
ATOM 1347 C CA . ALA A 1 170 ? 4.676 9.342 -7.426 1.00 92.44 170 ALA A CA 1
ATOM 1348 C C . ALA A 1 170 ? 3.683 10.321 -6.769 1.00 92.44 170 ALA A C 1
ATOM 1350 O O . ALA A 1 170 ? 3.173 10.061 -5.684 1.00 92.44 170 ALA A O 1
ATOM 1351 N N . ALA A 1 171 ? 3.347 11.420 -7.456 1.00 92.50 171 ALA A N 1
ATOM 1352 C CA . ALA A 1 171 ? 2.345 12.375 -6.988 1.00 92.50 171 ALA A CA 1
ATOM 1353 C C . ALA A 1 171 ? 0.948 11.740 -6.886 1.00 92.50 171 ALA A C 1
ATOM 1355 O O . ALA A 1 171 ? 0.256 11.936 -5.886 1.00 92.50 171 ALA A O 1
ATOM 1356 N N . LYS A 1 172 ? 0.550 10.947 -7.890 1.00 92.56 172 LYS A N 1
ATOM 1357 C CA . LYS A 1 172 ? -0.735 10.241 -7.881 1.00 92.56 172 LYS A CA 1
ATOM 1358 C C . LYS A 1 172 ? -0.768 9.141 -6.820 1.00 92.56 172 LYS A C 1
ATOM 1360 O O . LYS A 1 172 ? -1.750 9.064 -6.087 1.00 92.56 172 LYS A O 1
ATOM 1365 N N . LEU A 1 173 ? 0.306 8.360 -6.686 1.00 94.88 173 LEU A N 1
ATOM 1366 C CA . LEU A 1 173 ? 0.452 7.362 -5.621 1.00 94.88 173 LEU A CA 1
ATOM 1367 C C . LEU A 1 173 ? 0.300 8.007 -4.240 1.00 94.88 173 LEU A C 1
ATOM 1369 O O . LEU A 1 173 ? -0.498 7.541 -3.436 1.00 94.88 173 LEU A O 1
ATOM 1373 N N . ALA A 1 174 ? 1.003 9.113 -3.978 1.00 95.25 174 ALA A N 1
ATOM 1374 C CA . ALA A 1 174 ? 0.908 9.824 -2.704 1.00 95.25 174 ALA A CA 1
ATOM 1375 C C . ALA A 1 174 ? -0.515 10.341 -2.429 1.00 95.25 174 ALA A C 1
ATOM 1377 O O . ALA A 1 174 ? -1.011 10.200 -1.312 1.00 95.25 174 ALA A O 1
ATOM 1378 N N . GLN A 1 175 ? -1.198 10.882 -3.445 1.00 94.25 175 GLN A N 1
ATOM 1379 C CA . GLN A 1 175 ? -2.588 11.329 -3.328 1.00 94.25 175 GLN A CA 1
ATOM 1380 C C . GLN A 1 175 ? -3.537 10.170 -2.978 1.00 94.25 175 GLN A C 1
ATOM 1382 O O . GLN A 1 175 ? -4.345 10.291 -2.058 1.00 94.25 175 GLN A O 1
ATOM 1387 N N . LEU A 1 176 ? -3.450 9.056 -3.709 1.00 95.00 176 LEU A N 1
ATOM 1388 C CA . LEU A 1 176 ? -4.296 7.883 -3.482 1.00 95.00 176 LEU A CA 1
ATOM 1389 C C . LEU A 1 176 ? -4.001 7.227 -2.133 1.00 95.00 176 LEU A C 1
ATOM 1391 O O . LEU A 1 176 ? -4.933 6.825 -1.439 1.00 95.00 176 LEU A O 1
ATOM 1395 N N . PHE A 1 177 ? -2.729 7.184 -1.731 1.00 96.62 177 PHE A N 1
ATOM 1396 C CA . PHE A 1 177 ? -2.311 6.649 -0.440 1.00 96.62 177 PHE A CA 1
ATOM 1397 C C . PHE A 1 177 ? -2.844 7.513 0.700 1.00 96.62 177 PHE A C 1
ATOM 1399 O O . PHE A 1 177 ? -3.450 6.981 1.622 1.00 96.62 177 PHE A O 1
ATOM 1406 N N . ARG A 1 178 ? -2.719 8.848 0.601 1.00 96.50 178 ARG A N 1
ATOM 1407 C CA . ARG A 1 178 ? -3.302 9.790 1.572 1.00 96.50 178 ARG A CA 1
ATOM 1408 C C . ARG A 1 178 ? -4.795 9.550 1.765 1.00 96.50 178 ARG A C 1
ATOM 1410 O O . ARG A 1 178 ? -5.290 9.575 2.890 1.00 96.50 178 ARG A O 1
ATOM 1417 N N . LYS A 1 179 ? -5.510 9.367 0.658 1.00 95.69 179 LYS A N 1
ATOM 1418 C CA . LYS A 1 179 ? -6.942 9.102 0.675 1.00 95.69 179 LYS A CA 1
ATOM 1419 C C . LYS A 1 179 ? -7.247 7.759 1.338 1.00 95.69 179 LYS A C 1
ATOM 1421 O O . LYS A 1 179 ? -8.060 7.724 2.250 1.00 95.69 179 LYS A O 1
ATOM 1426 N N . LEU A 1 180 ? -6.554 6.689 0.951 1.00 96.88 180 LEU A N 1
ATOM 1427 C CA . LEU A 1 180 ? -6.739 5.358 1.533 1.00 96.88 180 LEU A CA 1
ATOM 1428 C C . LEU A 1 180 ? -6.523 5.375 3.049 1.00 96.88 180 LEU A C 1
ATOM 1430 O O . LEU A 1 180 ? -7.414 4.988 3.797 1.00 96.88 180 LEU A O 1
ATOM 1434 N N . ILE A 1 181 ? -5.382 5.888 3.519 1.00 96.69 181 ILE A N 1
ATOM 1435 C CA . ILE A 1 181 ? -5.077 5.886 4.955 1.00 96.69 181 ILE A CA 1
ATOM 1436 C C . ILE A 1 181 ? -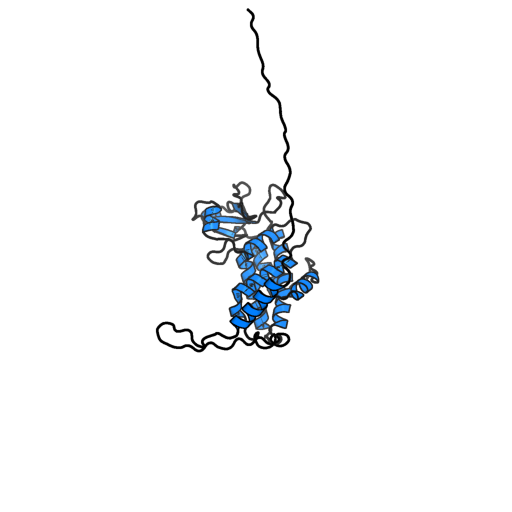6.039 6.764 5.761 1.00 96.69 181 ILE A C 1
ATOM 1438 O O . ILE A 1 181 ? -6.263 6.482 6.930 1.00 96.69 181 ILE A O 1
ATOM 1442 N N . HIS A 1 182 ? -6.648 7.792 5.155 1.00 95.69 182 HIS A N 1
ATOM 1443 C CA . HIS A 1 182 ? -7.707 8.563 5.805 1.00 95.69 182 HIS A CA 1
ATOM 1444 C C . HIS A 1 182 ? -8.942 7.701 6.085 1.00 95.69 182 HIS A C 1
ATOM 1446 O O . HIS A 1 182 ? -9.478 7.733 7.189 1.00 95.69 182 HIS A O 1
ATOM 1452 N N . TYR A 1 183 ? -9.399 6.926 5.101 1.00 96.50 183 TYR A N 1
ATOM 1453 C CA . TYR A 1 183 ? -10.539 6.028 5.294 1.00 96.50 183 TYR A CA 1
ATOM 1454 C C . TYR A 1 183 ? -10.194 4.892 6.264 1.00 96.50 183 TYR A C 1
ATOM 1456 O O . TYR A 1 183 ? -10.993 4.587 7.150 1.00 96.50 183 TYR A O 1
ATOM 1464 N N . VAL A 1 184 ? -8.988 4.326 6.151 1.00 97.06 184 VAL A N 1
ATOM 1465 C CA . VAL A 1 184 ? -8.476 3.295 7.066 1.00 97.06 184 VAL A CA 1
ATOM 1466 C C . VAL A 1 184 ? -8.442 3.802 8.509 1.00 97.06 184 VAL A C 1
ATOM 1468 O O . VAL A 1 184 ? -8.981 3.133 9.383 1.00 97.06 184 VAL A O 1
ATOM 1471 N N . ASP A 1 185 ? -7.884 4.990 8.759 1.00 95.44 185 ASP A N 1
ATOM 1472 C CA . ASP A 1 185 ? -7.822 5.629 10.084 1.00 95.44 185 ASP A CA 1
ATOM 1473 C C . ASP A 1 185 ? -9.209 5.740 10.728 1.00 95.44 185 ASP A C 1
ATOM 1475 O O . ASP A 1 185 ? -9.444 5.318 11.865 1.00 95.44 185 ASP A O 1
ATOM 1479 N N . ARG A 1 186 ? -10.171 6.258 9.958 1.00 94.06 186 ARG A N 1
ATOM 1480 C CA . ARG A 1 186 ? -11.552 6.462 10.405 1.00 94.06 186 ARG A CA 1
ATOM 1481 C C . ARG A 1 186 ? -12.241 5.141 10.720 1.00 94.06 186 ARG A C 1
ATOM 1483 O O . ARG A 1 186 ? -12.919 5.036 11.745 1.00 94.06 186 ARG A O 1
ATOM 1490 N N . LEU A 1 187 ? -12.078 4.148 9.850 1.00 95.31 187 LEU A N 1
ATOM 1491 C CA . LEU A 1 187 ? -12.656 2.825 10.033 1.00 95.31 187 LEU A CA 1
ATOM 1492 C C . LEU A 1 187 ? -12.041 2.118 11.244 1.00 95.31 187 LEU A C 1
ATOM 1494 O O . LEU A 1 187 ? -12.768 1.686 12.138 1.00 95.31 187 LEU A O 1
ATOM 1498 N N . HIS A 1 188 ? -10.714 2.056 11.314 1.00 93.75 188 HIS A N 1
ATOM 1499 C CA . HIS A 1 188 ? -10.003 1.370 12.384 1.00 93.75 188 HIS A CA 1
ATOM 1500 C C . HIS A 1 188 ? -10.271 2.019 13.748 1.00 93.75 188 HIS A C 1
ATOM 1502 O O . HIS A 1 188 ? -10.576 1.314 14.708 1.00 93.75 188 HIS A O 1
ATOM 1508 N N . THR A 1 189 ? -10.336 3.353 13.820 1.00 91.88 189 THR A N 1
ATOM 1509 C CA . THR A 1 189 ? -10.781 4.075 15.023 1.00 91.88 189 THR A CA 1
ATOM 1510 C C . THR A 1 189 ? -12.157 3.603 15.504 1.00 91.88 189 THR A C 1
ATOM 1512 O O . THR A 1 189 ? -12.368 3.418 16.706 1.00 91.88 189 THR A O 1
ATOM 1515 N N . ASN A 1 190 ? -13.117 3.406 14.596 1.00 91.25 190 ASN A N 1
ATOM 1516 C CA . ASN A 1 190 ? -14.456 2.939 14.961 1.00 91.25 190 ASN A CA 1
ATOM 1517 C C . ASN A 1 190 ? -14.446 1.484 15.436 1.00 91.25 190 ASN A C 1
ATOM 1519 O O . ASN A 1 190 ? -15.093 1.170 16.437 1.00 91.25 190 ASN A O 1
ATOM 1523 N N . ILE A 1 191 ? -13.671 0.621 14.779 1.00 91.25 191 ILE A N 1
ATOM 1524 C CA . ILE A 1 191 ? -13.475 -0.769 15.203 1.00 91.25 191 ILE A CA 1
ATOM 1525 C C . ILE A 1 191 ? -12.891 -0.812 16.619 1.00 91.25 191 ILE A C 1
ATOM 1527 O O . ILE A 1 191 ? -13.457 -1.471 17.490 1.00 91.25 191 ILE A O 1
ATOM 1531 N N . LEU A 1 192 ? -11.824 -0.053 16.887 1.00 89.50 192 LEU A N 1
ATOM 1532 C CA . LEU A 1 192 ? -11.171 0.002 18.197 1.00 89.50 192 LEU A CA 1
ATOM 1533 C C . LEU A 1 192 ? -12.094 0.550 19.291 1.00 89.50 192 LEU A C 1
ATOM 1535 O O . LEU A 1 192 ? -12.119 0.008 20.395 1.00 89.50 192 LEU A O 1
ATOM 1539 N N . LYS A 1 193 ? -12.884 1.593 18.995 1.00 87.88 193 LYS A N 1
ATOM 1540 C CA . LYS A 1 193 ? -13.878 2.144 19.935 1.00 87.88 193 LYS A CA 1
ATOM 1541 C C . LYS A 1 193 ? -14.918 1.108 20.351 1.00 87.88 193 LYS A C 1
ATOM 1543 O O . LYS A 1 193 ? -15.298 1.082 21.518 1.00 87.88 193 LYS A O 1
ATOM 1548 N N . ARG A 1 194 ? -15.379 0.276 19.411 1.00 87.12 194 ARG A N 1
ATOM 1549 C CA . ARG A 1 194 ? -16.341 -0.799 19.693 1.00 87.12 194 ARG A CA 1
ATOM 1550 C C . ARG A 1 194 ? -15.699 -1.976 20.415 1.00 87.12 194 ARG A C 1
ATOM 1552 O O . ARG A 1 194 ? -16.316 -2.528 21.315 1.00 87.12 194 ARG A O 1
ATOM 1559 N N . TYR A 1 195 ? -14.500 -2.371 19.990 1.00 81.31 195 TYR A N 1
ATOM 1560 C CA . TYR A 1 195 ? -13.818 -3.551 20.511 1.00 81.31 195 TYR A CA 1
ATOM 1561 C C . TYR A 1 195 ? -13.370 -3.358 21.959 1.00 81.31 195 TYR A C 1
ATOM 1563 O O . TYR A 1 195 ? -13.537 -4.252 22.780 1.00 81.31 195 TYR A O 1
ATOM 1571 N N . SER A 1 196 ? -12.858 -2.175 22.305 1.00 74.56 196 SER A N 1
ATOM 1572 C CA . SER A 1 196 ? -12.594 -1.844 23.699 1.00 74.56 196 SER A CA 1
ATOM 1573 C C . SER A 1 196 ? -12.614 -0.335 23.919 1.00 74.56 196 SER A C 1
ATOM 1575 O O . SER A 1 196 ? -11.659 0.400 23.643 1.00 74.56 196 SER A O 1
ATOM 1577 N N . ALA A 1 197 ? -13.739 0.132 24.463 1.00 72.94 197 ALA A N 1
ATOM 1578 C CA . ALA A 1 197 ? -13.931 1.525 24.849 1.00 72.94 197 ALA A CA 1
ATOM 1579 C C . ALA A 1 197 ? -12.880 1.992 25.877 1.00 72.94 197 ALA A C 1
ATOM 1581 O O . ALA A 1 197 ? -12.525 3.170 25.894 1.00 72.94 197 ALA A O 1
ATOM 1582 N N . THR A 1 198 ? -12.344 1.064 26.678 1.00 75.94 198 THR A N 1
ATOM 1583 C CA . THR A 1 198 ? -11.364 1.312 27.744 1.00 75.94 198 THR A CA 1
ATOM 1584 C C . THR A 1 198 ? -9.907 1.173 27.301 1.00 75.94 198 THR A C 1
ATOM 1586 O O . THR A 1 198 ? -9.019 1.439 28.110 1.00 75.94 198 THR A O 1
ATOM 1589 N N . LEU A 1 199 ? -9.629 0.805 26.039 1.00 82.00 199 LEU A N 1
ATOM 1590 C CA . LEU A 1 199 ? -8.257 0.760 25.524 1.00 82.00 199 LEU A CA 1
ATOM 1591 C C . LEU A 1 199 ? -7.578 2.130 25.701 1.00 82.00 199 LEU A C 1
ATOM 1593 O O . LEU A 1 199 ? -8.104 3.132 25.185 1.00 82.00 199 LEU A O 1
ATOM 1597 N N . PRO A 1 200 ? -6.405 2.184 26.362 1.00 87.25 200 PRO A N 1
ATOM 1598 C CA . PRO A 1 200 ? -5.614 3.402 26.458 1.00 87.25 200 PRO A CA 1
ATOM 1599 C C . PRO A 1 200 ? -5.313 3.976 25.072 1.00 87.25 200 PRO A C 1
ATOM 1601 O O . PRO A 1 200 ? -5.068 3.228 24.122 1.00 87.25 200 PRO A O 1
ATOM 1604 N N . GLN A 1 201 ? -5.282 5.307 24.956 1.00 86.69 201 GLN A N 1
ATOM 1605 C CA . GLN A 1 201 ? -5.013 5.970 23.675 1.00 86.69 201 GLN A CA 1
ATOM 1606 C C . GLN A 1 201 ? -3.674 5.523 23.070 1.00 86.69 201 GLN A C 1
ATOM 1608 O O . GLN A 1 201 ? -3.621 5.203 21.890 1.00 86.69 201 GLN A O 1
ATOM 1613 N N . ALA A 1 202 ? -2.635 5.364 23.895 1.00 88.19 202 ALA A N 1
ATOM 1614 C CA . ALA A 1 202 ? -1.325 4.884 23.452 1.00 88.19 202 ALA A CA 1
ATOM 1615 C C . ALA A 1 202 ? -1.374 3.497 22.779 1.00 88.19 202 ALA A C 1
ATOM 1617 O O . ALA A 1 202 ? -0.629 3.229 21.834 1.00 88.19 202 ALA A O 1
ATOM 1618 N N . THR A 1 203 ? -2.264 2.608 23.231 1.00 88.56 203 THR A N 1
ATOM 1619 C CA . THR A 1 203 ? -2.453 1.295 22.603 1.00 88.56 203 THR A CA 1
ATOM 1620 C C . THR A 1 203 ? -3.157 1.431 21.258 1.00 88.56 203 THR A C 1
ATOM 1622 O O . THR A 1 203 ? -2.760 0.768 20.306 1.00 88.56 203 THR A O 1
ATOM 1625 N N . LYS A 1 204 ? -4.156 2.317 21.151 1.00 87.81 204 LYS A N 1
ATOM 1626 C CA . LYS A 1 204 ? -4.828 2.615 19.874 1.00 87.81 204 LYS A CA 1
ATOM 1627 C C . LYS A 1 204 ? -3.830 3.171 18.858 1.00 87.81 204 LYS A C 1
ATOM 1629 O O . LYS A 1 204 ? -3.705 2.603 17.781 1.00 87.81 204 LYS A O 1
ATOM 1634 N N . ASP A 1 205 ? -3.020 4.146 19.271 1.00 89.06 205 ASP A N 1
ATOM 1635 C CA . ASP A 1 205 ? -1.974 4.739 18.433 1.00 89.06 205 ASP A CA 1
ATOM 1636 C C . ASP A 1 205 ? -0.951 3.689 17.968 1.00 89.06 205 ASP A C 1
ATOM 1638 O O . ASP A 1 205 ? -0.485 3.723 16.830 1.00 89.06 205 ASP A O 1
ATOM 1642 N N . THR A 1 206 ? -0.604 2.731 18.835 1.00 92.25 206 THR A N 1
ATOM 1643 C CA . THR A 1 206 ? 0.288 1.616 18.480 1.00 92.25 206 THR A CA 1
ATOM 1644 C C . THR A 1 206 ? -0.347 0.713 17.423 1.00 92.25 206 THR A C 1
ATOM 1646 O O . THR A 1 206 ? 0.306 0.372 16.440 1.00 92.25 206 THR A O 1
ATOM 1649 N N . ARG A 1 207 ? -1.630 0.361 17.575 1.00 91.56 207 ARG A N 1
ATOM 1650 C CA . ARG A 1 207 ? -2.351 -0.468 16.596 1.00 91.56 207 ARG A CA 1
ATOM 1651 C C . ARG A 1 207 ? -2.536 0.247 15.259 1.00 91.56 207 ARG A C 1
ATOM 1653 O O . ARG A 1 207 ? -2.413 -0.396 14.221 1.00 91.56 207 ARG A O 1
ATOM 1660 N N . ASP A 1 208 ? -2.771 1.557 15.271 1.00 92.62 208 ASP A N 1
ATOM 1661 C CA . ASP A 1 208 ? -2.818 2.373 14.053 1.00 92.62 208 ASP A CA 1
ATOM 1662 C C . ASP A 1 208 ? -1.463 2.376 13.333 1.00 92.62 208 ASP A C 1
ATOM 1664 O O . ASP A 1 208 ? -1.403 2.154 12.125 1.00 92.62 208 ASP A O 1
ATOM 1668 N N . LYS A 1 209 ? -0.359 2.561 14.072 1.00 94.94 209 LYS A N 1
ATOM 1669 C CA . LYS A 1 209 ? 1.000 2.493 13.509 1.00 94.94 209 LYS A CA 1
ATOM 1670 C C . LYS A 1 209 ? 1.286 1.142 12.865 1.00 94.94 209 LYS A C 1
ATOM 1672 O O . LYS A 1 209 ? 1.804 1.108 11.755 1.00 94.94 209 LYS A O 1
ATOM 1677 N N . GLU A 1 210 ? 0.940 0.047 13.535 1.00 95.12 210 GLU A N 1
ATOM 1678 C CA . GLU A 1 210 ? 1.126 -1.305 12.997 1.00 95.12 210 GLU A CA 1
ATOM 1679 C C . GLU A 1 210 ? 0.336 -1.525 11.699 1.00 95.12 210 GLU A C 1
ATOM 1681 O O . GLU A 1 210 ? 0.889 -2.059 10.738 1.00 95.12 210 GLU A O 1
ATOM 1686 N N . LEU A 1 211 ? -0.919 -1.068 11.644 1.00 96.38 211 LEU A N 1
ATOM 1687 C CA . LEU A 1 211 ? -1.754 -1.153 10.445 1.00 96.38 211 LEU A CA 1
ATOM 1688 C C . LEU A 1 211 ? -1.176 -0.323 9.292 1.00 96.38 211 LEU A C 1
ATOM 1690 O O . LEU A 1 211 ? -1.038 -0.828 8.178 1.00 96.38 211 LEU A O 1
ATOM 1694 N N . PHE A 1 212 ? -0.802 0.935 9.539 1.00 97.12 212 PHE A N 1
ATOM 1695 C CA . PHE A 1 212 ? -0.229 1.780 8.489 1.00 97.12 212 PHE A CA 1
ATOM 1696 C C . PHE A 1 212 ? 1.137 1.286 8.018 1.00 97.12 212 PHE A C 1
ATOM 1698 O O . PHE A 1 212 ? 1.405 1.340 6.817 1.00 97.12 212 PHE A O 1
ATOM 1705 N N . GLU A 1 213 ? 1.978 0.773 8.921 1.00 95.94 213 GLU A N 1
ATOM 1706 C CA . GLU A 1 213 ? 3.234 0.122 8.549 1.00 95.94 213 GLU A CA 1
ATOM 1707 C C . GLU A 1 213 ? 2.971 -1.095 7.674 1.00 95.94 213 GLU A C 1
ATOM 1709 O O . GLU A 1 213 ? 3.585 -1.207 6.619 1.00 95.94 213 GLU A O 1
ATOM 1714 N N . TRP A 1 214 ? 2.027 -1.961 8.047 1.00 95.44 214 TRP A N 1
ATOM 1715 C CA . TRP A 1 214 ? 1.698 -3.138 7.250 1.00 95.44 214 TRP A CA 1
ATOM 1716 C C . TRP A 1 214 ? 1.208 -2.753 5.846 1.00 95.44 214 TRP A C 1
ATOM 1718 O O . TRP A 1 214 ? 1.773 -3.235 4.869 1.00 95.44 214 TRP A O 1
ATOM 1728 N N . ILE A 1 215 ? 0.261 -1.813 5.707 1.00 96.31 215 ILE A N 1
ATOM 1729 C CA . ILE A 1 215 ? -0.196 -1.332 4.383 1.00 96.31 215 ILE A CA 1
ATOM 1730 C C . ILE A 1 215 ? 0.986 -0.785 3.572 1.00 96.31 215 ILE A C 1
ATOM 1732 O O . ILE A 1 215 ? 1.147 -1.084 2.389 1.00 96.31 215 ILE A O 1
ATOM 1736 N N . TYR A 1 216 ? 1.829 0.025 4.206 1.00 95.56 216 TYR A N 1
ATOM 1737 C CA . TYR A 1 216 ? 3.005 0.606 3.576 1.00 95.56 216 TYR A CA 1
ATOM 1738 C C . TYR A 1 216 ? 3.989 -0.470 3.082 1.00 95.56 216 TYR A C 1
ATOM 1740 O O . TYR A 1 216 ? 4.519 -0.361 1.974 1.00 95.56 216 TYR A O 1
ATOM 1748 N N . GLN A 1 217 ? 4.192 -1.534 3.861 1.00 93.38 217 GLN A N 1
ATOM 1749 C CA . GLN A 1 217 ? 5.047 -2.662 3.500 1.00 93.38 217 GLN A CA 1
ATOM 1750 C C . GLN A 1 217 ? 4.456 -3.513 2.369 1.00 93.38 217 GLN A C 1
ATOM 1752 O O . GLN A 1 217 ? 5.217 -3.931 1.498 1.00 93.38 217 GLN A O 1
ATOM 1757 N N . GLN A 1 218 ? 3.130 -3.702 2.328 1.00 93.56 218 GLN A N 1
ATOM 1758 C CA . GLN A 1 218 ? 2.440 -4.396 1.229 1.00 93.56 218 GLN A CA 1
ATOM 1759 C C . GLN A 1 218 ? 2.682 -3.707 -0.124 1.00 93.56 218 GLN A C 1
ATOM 1761 O O . GLN A 1 218 ? 2.812 -4.379 -1.145 1.00 93.56 218 GLN A O 1
ATOM 1766 N N . ILE A 1 219 ? 2.778 -2.370 -0.136 1.00 95.12 219 ILE A N 1
ATOM 1767 C CA . ILE A 1 219 ? 2.986 -1.586 -1.364 1.00 95.12 219 ILE A CA 1
ATOM 1768 C C . ILE A 1 219 ? 4.467 -1.529 -1.753 1.00 95.12 219 ILE A C 1
ATOM 1770 O O . ILE A 1 219 ? 4.798 -1.695 -2.926 1.00 95.12 219 ILE A O 1
ATOM 1774 N N . LEU A 1 220 ? 5.362 -1.271 -0.794 1.00 92.56 220 LEU A N 1
ATOM 1775 C CA . LEU A 1 220 ? 6.784 -1.039 -1.082 1.00 92.56 220 LEU A CA 1
ATOM 1776 C C . LEU A 1 220 ? 7.666 -2.297 -1.004 1.00 92.56 220 LEU A C 1
ATOM 1778 O O . LEU A 1 220 ? 8.865 -2.199 -1.249 1.00 92.56 220 LEU A O 1
ATOM 1782 N N . GLY A 1 221 ? 7.102 -3.461 -0.660 1.00 81.38 221 GLY A N 1
ATOM 1783 C CA . GLY A 1 221 ? 7.812 -4.748 -0.620 1.00 81.38 221 GLY A CA 1
ATOM 1784 C C . GLY A 1 221 ? 8.958 -4.786 0.390 1.00 81.38 221 GLY A C 1
ATOM 1785 O O . GLY A 1 221 ? 10.038 -5.283 0.094 1.00 81.38 221 GLY A O 1
ATOM 1786 N N . LYS A 1 222 ? 8.749 -4.215 1.582 1.00 79.69 222 LYS A N 1
ATOM 1787 C CA . LYS A 1 222 ? 9.760 -4.223 2.660 1.00 79.69 222 LYS A CA 1
ATOM 1788 C C . LYS A 1 222 ? 9.725 -5.472 3.537 1.00 79.69 222 LYS A C 1
ATOM 1790 O O . LYS A 1 222 ? 10.585 -5.628 4.401 1.00 79.69 222 LYS A O 1
ATOM 1795 N N . LEU A 1 223 ? 8.725 -6.325 3.349 1.00 73.25 223 LEU A N 1
ATOM 1796 C CA . LEU A 1 223 ? 8.682 -7.633 3.982 1.00 73.25 223 LEU A CA 1
ATOM 1797 C C . LEU A 1 223 ? 9.533 -8.609 3.160 1.00 73.25 223 LEU A C 1
ATOM 1799 O O . LEU A 1 223 ? 9.472 -8.558 1.929 1.00 73.25 223 LEU A O 1
ATOM 1803 N N . PRO A 1 224 ? 10.298 -9.503 3.813 1.00 68.31 224 PRO A N 1
ATOM 1804 C CA . PRO A 1 224 ? 10.895 -10.639 3.129 1.00 68.31 224 PRO A CA 1
ATOM 1805 C C . PRO A 1 224 ? 9.811 -11.379 2.342 1.00 68.31 224 PRO A C 1
ATOM 1807 O O . PRO A 1 224 ? 8.668 -11.485 2.797 1.00 68.31 224 PRO A O 1
ATOM 1810 N N . ASP A 1 225 ? 10.159 -11.835 1.145 1.00 75.19 225 ASP A N 1
ATOM 1811 C CA . ASP A 1 225 ? 9.295 -12.681 0.318 1.00 75.19 225 ASP A CA 1
ATOM 1812 C C . ASP A 1 225 ? 7.994 -12.019 -0.183 1.00 75.19 225 ASP A C 1
ATOM 1814 O O . ASP A 1 225 ? 7.112 -12.698 -0.704 1.00 75.19 225 ASP A O 1
ATOM 1818 N N . HIS A 1 226 ? 7.875 -10.688 -0.096 1.00 82.12 226 HIS A N 1
ATOM 1819 C CA . HIS A 1 226 ? 6.744 -9.950 -0.665 1.00 82.12 226 HIS A CA 1
ATOM 1820 C C . HIS A 1 226 ? 7.113 -9.245 -1.966 1.00 82.12 226 HIS A C 1
ATOM 1822 O O . HIS A 1 226 ? 8.132 -8.562 -2.062 1.00 82.12 226 HIS A O 1
ATOM 1828 N N . LEU A 1 227 ? 6.210 -9.325 -2.943 1.00 89.12 227 LEU A N 1
ATOM 1829 C CA . LEU A 1 227 ? 6.320 -8.587 -4.195 1.00 89.12 227 LEU A CA 1
ATOM 1830 C C . LEU A 1 227 ? 6.139 -7.078 -3.942 1.00 89.12 227 LEU A C 1
ATOM 1832 O O . LEU A 1 227 ? 5.052 -6.673 -3.534 1.00 89.12 227 LEU A O 1
ATOM 1836 N N . PRO A 1 228 ? 7.123 -6.200 -4.194 1.00 92.12 228 PRO A N 1
ATOM 1837 C CA . PRO A 1 228 ? 6.861 -4.766 -4.174 1.00 92.12 228 PRO A CA 1
ATOM 1838 C C . PRO A 1 228 ? 5.920 -4.375 -5.321 1.00 92.12 228 PRO A C 1
ATOM 1840 O O . PRO A 1 228 ? 6.220 -4.634 -6.483 1.00 92.12 228 PRO A O 1
ATOM 1843 N N . LEU A 1 229 ? 4.831 -3.661 -5.026 1.00 94.69 229 LEU A N 1
ATOM 1844 C CA . LEU A 1 229 ? 4.023 -2.999 -6.061 1.00 94.69 229 LEU A CA 1
ATOM 1845 C C . LEU A 1 229 ? 4.750 -1.766 -6.624 1.00 94.69 229 LEU A C 1
ATOM 1847 O O . LEU A 1 229 ? 4.616 -1.410 -7.797 1.00 94.69 229 LEU A O 1
ATOM 1851 N N . VAL A 1 230 ? 5.537 -1.104 -5.775 1.00 94.19 230 VAL A N 1
ATOM 1852 C CA . VAL A 1 230 ? 6.462 -0.030 -6.144 1.00 94.19 230 VAL A CA 1
ATOM 1853 C C . VAL A 1 230 ? 7.760 -0.259 -5.386 1.00 94.19 230 VAL A C 1
ATOM 1855 O O . VAL A 1 230 ? 7.804 -0.066 -4.176 1.00 94.19 230 VAL A O 1
ATOM 1858 N N . GLY A 1 231 ? 8.819 -0.675 -6.071 1.00 92.00 231 GLY A N 1
ATOM 1859 C CA . GLY A 1 231 ? 10.045 -1.060 -5.377 1.00 92.00 231 GLY A CA 1
ATOM 1860 C C . GLY A 1 231 ? 11.185 -1.453 -6.296 1.00 92.00 231 GLY A C 1
ATOM 1861 O O . GLY A 1 231 ? 11.133 -1.219 -7.501 1.00 92.00 231 GLY A O 1
ATOM 1862 N N . VAL A 1 232 ? 12.215 -2.060 -5.710 1.00 89.00 232 VAL A N 1
ATOM 1863 C CA . VAL A 1 232 ? 13.349 -2.641 -6.436 1.00 89.00 232 VAL A CA 1
ATOM 1864 C C . VAL A 1 232 ? 13.397 -4.135 -6.137 1.00 89.00 232 VAL A C 1
ATOM 1866 O O . VAL A 1 232 ? 13.364 -4.523 -4.973 1.00 89.00 232 VAL A O 1
ATOM 1869 N N . ILE A 1 233 ? 13.494 -4.959 -7.178 1.00 87.50 233 ILE A N 1
ATOM 1870 C CA . ILE A 1 233 ? 13.755 -6.398 -7.069 1.00 87.50 233 ILE A CA 1
ATOM 1871 C C . ILE A 1 233 ? 15.184 -6.650 -7.533 1.00 87.50 233 ILE A C 1
ATOM 1873 O O . ILE A 1 233 ? 15.609 -6.128 -8.565 1.00 87.50 233 ILE A O 1
ATOM 1877 N N . LYS A 1 234 ? 15.941 -7.433 -6.761 1.00 83.06 234 LYS A N 1
ATOM 1878 C CA . LYS A 1 234 ? 17.334 -7.744 -7.087 1.00 83.06 234 LYS A CA 1
ATOM 1879 C C . LYS A 1 234 ? 17.445 -8.555 -8.371 1.00 83.06 234 LYS A C 1
ATOM 1881 O O . LYS A 1 234 ? 16.616 -9.417 -8.651 1.00 83.06 234 LYS A O 1
ATOM 1886 N N . ASN A 1 235 ? 18.520 -8.313 -9.113 1.00 69.12 235 ASN A N 1
ATOM 1887 C CA . ASN A 1 235 ? 18.762 -8.900 -10.432 1.00 69.12 235 ASN A CA 1
ATOM 1888 C C . ASN A 1 235 ? 19.287 -10.352 -10.379 1.00 69.12 235 ASN A C 1
ATOM 1890 O O . ASN A 1 235 ? 20.127 -10.750 -11.181 1.00 69.12 235 ASN A O 1
ATOM 1894 N N . GLU A 1 236 ? 18.842 -11.135 -9.396 1.00 65.56 236 GLU A N 1
ATOM 1895 C CA . GLU A 1 236 ? 19.323 -12.504 -9.153 1.00 65.56 236 GLU A CA 1
ATOM 1896 C C . GLU A 1 236 ? 18.573 -13.544 -10.008 1.00 65.56 236 GLU A C 1
ATOM 1898 O O . GLU A 1 236 ? 19.042 -14.667 -10.182 1.00 65.56 236 GLU A O 1
ATOM 1903 N N . PHE A 1 237 ? 17.440 -13.158 -10.600 1.00 55.75 237 PHE A N 1
ATOM 1904 C CA . PHE A 1 237 ? 16.574 -14.032 -11.385 1.00 55.75 237 PHE A CA 1
ATOM 1905 C C . PHE A 1 237 ? 16.633 -13.649 -12.863 1.00 55.75 237 PHE A C 1
ATOM 1907 O O . PHE A 1 237 ? 16.497 -12.477 -13.209 1.00 55.75 237 PHE A O 1
ATOM 1914 N N . GLY A 1 238 ? 16.789 -14.635 -13.753 1.00 59.31 238 GLY A N 1
ATOM 1915 C CA . GLY A 1 238 ? 16.540 -14.437 -15.182 1.00 59.31 238 GLY A CA 1
ATOM 1916 C C . GLY A 1 238 ? 15.158 -13.800 -15.363 1.00 59.31 238 GLY A C 1
ATOM 1917 O O . GLY A 1 238 ? 14.149 -14.412 -15.015 1.00 59.31 238 GLY A O 1
ATOM 1918 N N . MET A 1 239 ? 15.139 -12.542 -15.807 1.00 67.31 239 MET A N 1
ATOM 1919 C CA . MET A 1 239 ? 14.024 -11.603 -15.642 1.00 67.31 239 MET A CA 1
ATOM 1920 C C . MET A 1 239 ? 12.803 -11.990 -16.478 1.00 67.31 239 MET A C 1
ATOM 1922 O O . MET A 1 239 ? 12.570 -11.476 -17.569 1.00 67.31 239 MET A O 1
ATOM 1926 N N . SER A 1 240 ? 11.992 -12.893 -15.950 1.00 84.25 240 SER A N 1
ATOM 1927 C CA . SER A 1 240 ? 10.631 -13.102 -16.422 1.00 84.25 240 SER A CA 1
ATOM 1928 C C . SER A 1 240 ? 9.678 -12.844 -15.271 1.00 84.25 240 SER A C 1
ATOM 1930 O O . SER A 1 240 ? 9.971 -13.190 -14.124 1.00 84.25 240 SER A O 1
ATOM 1932 N N . TRP A 1 241 ? 8.515 -12.268 -15.574 1.00 88.81 241 TRP A N 1
ATOM 1933 C CA . TRP A 1 241 ? 7.459 -12.100 -14.579 1.00 88.81 241 TRP A CA 1
ATOM 1934 C C . TRP A 1 241 ? 7.067 -13.416 -13.929 1.00 88.81 241 TRP A C 1
ATOM 1936 O O . TRP A 1 241 ? 6.858 -13.448 -12.726 1.00 88.81 241 TRP A O 1
ATOM 1946 N N . LYS A 1 242 ? 7.083 -14.512 -14.691 1.00 88.69 242 LYS A N 1
ATOM 1947 C CA . LYS A 1 242 ? 6.869 -15.852 -14.153 1.00 88.69 242 LYS A CA 1
ATOM 1948 C C . LYS A 1 242 ? 7.829 -16.176 -13.002 1.00 88.69 242 LYS A C 1
ATOM 1950 O O . LYS A 1 242 ? 7.370 -16.508 -11.921 1.00 88.69 242 LYS A O 1
ATOM 1955 N N . ALA A 1 243 ? 9.139 -16.002 -13.194 1.00 87.25 243 ALA A N 1
ATOM 1956 C CA . ALA A 1 243 ? 10.124 -16.268 -12.141 1.00 87.25 243 ALA A CA 1
ATOM 1957 C C . ALA A 1 243 ? 9.951 -15.352 -10.914 1.00 87.25 243 ALA A C 1
ATOM 1959 O O . ALA A 1 243 ? 10.125 -15.793 -9.778 1.00 87.25 243 ALA A O 1
ATOM 1960 N N . ILE A 1 244 ? 9.591 -14.084 -11.140 1.00 88.12 244 ILE A N 1
ATOM 1961 C CA . ILE A 1 244 ? 9.307 -13.125 -10.065 1.00 88.12 244 ILE A CA 1
ATOM 1962 C C . ILE A 1 244 ? 8.074 -13.561 -9.265 1.00 88.12 244 ILE A C 1
ATOM 1964 O O . ILE A 1 244 ? 8.148 -13.612 -8.044 1.00 88.12 244 ILE A O 1
ATOM 1968 N N . LEU A 1 245 ? 6.966 -13.895 -9.929 1.00 90.00 245 LEU A N 1
ATOM 1969 C CA . LEU A 1 245 ? 5.713 -14.292 -9.277 1.00 90.00 245 LEU A CA 1
ATOM 1970 C C . LEU A 1 245 ? 5.814 -15.666 -8.605 1.00 90.00 245 LEU A C 1
ATOM 1972 O O . LEU A 1 245 ? 5.199 -15.869 -7.564 1.00 90.00 245 LEU A O 1
ATOM 1976 N N . ASP A 1 246 ? 6.619 -16.581 -9.151 1.00 87.81 246 ASP A N 1
ATOM 1977 C CA . ASP A 1 246 ? 6.918 -17.871 -8.518 1.00 87.81 246 ASP A CA 1
ATOM 1978 C C . ASP A 1 246 ? 7.701 -17.677 -7.204 1.00 87.81 246 ASP A C 1
ATOM 1980 O O . ASP A 1 246 ? 7.502 -18.419 -6.243 1.00 87.81 246 ASP A O 1
ATOM 1984 N N . SER A 1 247 ? 8.578 -16.666 -7.149 1.00 86.12 247 SER A N 1
ATOM 1985 C CA . SER A 1 247 ? 9.380 -16.340 -5.958 1.00 86.12 247 SER A CA 1
ATOM 1986 C C . SER A 1 247 ? 8.615 -15.476 -4.953 1.00 86.12 247 SER A C 1
ATOM 1988 O O . SER A 1 247 ? 8.811 -15.594 -3.747 1.00 86.12 247 SER A O 1
ATOM 1990 N N . PHE A 1 248 ? 7.747 -14.601 -5.458 1.00 87.56 248 PHE A N 1
ATOM 1991 C CA . PHE A 1 248 ? 7.008 -13.598 -4.701 1.00 87.56 248 PHE A CA 1
ATOM 1992 C C . PHE A 1 248 ? 5.538 -13.599 -5.147 1.00 87.56 248 PHE A C 1
ATOM 1994 O O . PHE A 1 248 ? 5.103 -12.691 -5.868 1.00 87.56 248 PHE A O 1
ATOM 2001 N N . PRO A 1 249 ? 4.757 -14.623 -4.764 1.00 89.88 249 PRO A N 1
ATOM 2002 C CA . PRO A 1 249 ? 3.363 -14.712 -5.164 1.00 89.88 249 PRO A CA 1
ATOM 2003 C C . PRO A 1 249 ? 2.566 -13.539 -4.569 1.00 89.88 249 PRO A C 1
ATOM 2005 O O . PRO A 1 249 ? 2.633 -13.300 -3.360 1.00 89.88 249 PRO A O 1
ATOM 2008 N N . PRO A 1 250 ? 1.798 -12.794 -5.385 1.00 91.31 250 PRO A N 1
ATOM 2009 C CA . PRO A 1 250 ? 1.082 -11.619 -4.914 1.00 91.31 250 PRO A CA 1
ATOM 2010 C C . PRO A 1 250 ? -0.053 -12.010 -3.968 1.00 91.31 250 PRO A C 1
ATOM 2012 O O . PRO A 1 250 ? -0.906 -12.840 -4.303 1.00 91.31 250 PRO A O 1
ATOM 2015 N N . THR A 1 251 ? -0.103 -11.365 -2.804 1.00 92.44 251 THR A N 1
ATOM 2016 C CA . THR A 1 251 ? -1.185 -11.568 -1.831 1.00 92.44 251 THR A CA 1
ATOM 2017 C C . THR A 1 251 ? -2.498 -10.968 -2.337 1.00 92.44 251 THR A C 1
ATOM 2019 O O . THR A 1 251 ? -2.502 -10.041 -3.148 1.00 92.44 251 THR A O 1
ATOM 2022 N N . GLU A 1 252 ? -3.640 -11.432 -1.823 1.00 92.88 252 GLU A N 1
ATOM 2023 C CA . GLU A 1 252 ? -4.940 -10.828 -2.164 1.00 92.88 252 GLU A CA 1
ATOM 2024 C C . GLU A 1 252 ? -4.985 -9.329 -1.829 1.00 92.88 252 GLU A C 1
ATOM 2026 O O . GLU A 1 252 ? -5.488 -8.525 -2.614 1.00 92.88 252 GLU A O 1
ATOM 2031 N N . THR A 1 253 ? -4.369 -8.922 -0.714 1.00 94.69 253 THR A N 1
ATOM 2032 C CA . THR A 1 253 ? -4.207 -7.505 -0.357 1.00 94.69 253 THR A CA 1
ATOM 2033 C C . THR A 1 253 ? -3.435 -6.738 -1.429 1.00 94.69 253 THR A C 1
ATOM 2035 O O . THR A 1 253 ? -3.835 -5.636 -1.798 1.00 94.69 253 THR A O 1
ATOM 2038 N N . GLN A 1 254 ? -2.350 -7.303 -1.962 1.00 94.06 254 GLN A N 1
ATOM 2039 C CA . GLN A 1 254 ? -1.563 -6.664 -3.016 1.00 94.06 254 GLN A CA 1
ATOM 2040 C C . GLN A 1 254 ? -2.344 -6.518 -4.318 1.00 94.06 254 GLN A C 1
ATOM 2042 O O . GLN A 1 254 ? -2.237 -5.476 -4.957 1.00 94.06 254 GLN A O 1
ATOM 2047 N N . LYS A 1 255 ? -3.177 -7.499 -4.680 1.00 94.50 255 LYS A N 1
ATOM 2048 C CA . LYS A 1 255 ? -4.068 -7.402 -5.849 1.00 94.50 255 LYS A CA 1
ATOM 2049 C C . LYS A 1 255 ? -5.086 -6.270 -5.681 1.00 94.50 255 LYS A C 1
ATOM 2051 O O . LYS A 1 255 ? -5.244 -5.446 -6.579 1.00 94.50 255 LYS A O 1
ATOM 2056 N N . ILE A 1 256 ? -5.716 -6.186 -4.505 1.00 95.44 256 ILE A N 1
ATOM 2057 C CA . ILE A 1 256 ? -6.669 -5.119 -4.155 1.00 95.44 256 ILE A CA 1
ATOM 2058 C C . ILE A 1 256 ? -5.997 -3.742 -4.219 1.00 95.44 256 ILE A C 1
ATOM 2060 O O . ILE A 1 256 ? -6.520 -2.818 -4.841 1.00 95.44 256 ILE A O 1
ATOM 2064 N N . LEU A 1 257 ? -4.823 -3.602 -3.596 1.00 96.00 257 LEU A N 1
ATOM 2065 C CA . LEU A 1 257 ? -4.075 -2.346 -3.594 1.00 96.00 257 LEU A CA 1
ATOM 2066 C C . LEU A 1 257 ? -3.603 -1.976 -5.001 1.00 96.00 257 LEU A C 1
ATOM 2068 O O . LEU A 1 257 ? -3.702 -0.809 -5.370 1.00 96.00 257 LEU A O 1
ATOM 2072 N N . ALA A 1 258 ? -3.125 -2.943 -5.789 1.00 94.88 258 ALA A N 1
ATOM 2073 C CA . ALA A 1 258 ? -2.725 -2.711 -7.170 1.00 94.88 258 ALA A CA 1
ATOM 2074 C C . ALA A 1 258 ? -3.890 -2.110 -7.963 1.00 94.88 258 ALA A C 1
ATOM 2076 O O . ALA A 1 258 ? -3.730 -0.996 -8.446 1.00 94.88 258 ALA A O 1
ATOM 2077 N N . SER A 1 259 ? -5.065 -2.754 -7.971 1.00 93.62 259 SER A N 1
ATOM 2078 C CA . SER A 1 259 ? -6.272 -2.232 -8.639 1.00 93.62 259 SER A CA 1
ATOM 2079 C C . SER A 1 259 ? -6.586 -0.797 -8.211 1.00 93.62 259 SER A C 1
ATOM 2081 O O . SER A 1 259 ? -6.674 0.108 -9.039 1.00 93.62 259 SER A O 1
ATOM 2083 N N . TYR A 1 260 ? -6.634 -0.547 -6.900 1.00 95.12 260 TYR A N 1
ATOM 2084 C CA . TYR A 1 260 ? -6.935 0.778 -6.358 1.00 95.12 260 TYR A CA 1
ATOM 2085 C C . TYR A 1 260 ? -5.946 1.865 -6.812 1.00 95.12 260 TYR A C 1
ATOM 2087 O O . TYR A 1 260 ? -6.331 3.005 -7.083 1.00 95.12 260 TYR A O 1
ATOM 2095 N N . PHE A 1 261 ? -4.651 1.545 -6.882 1.00 94.38 261 PHE A N 1
ATOM 2096 C CA . PHE A 1 261 ? -3.631 2.515 -7.279 1.00 94.38 261 PHE A CA 1
ATOM 2097 C C . PHE A 1 261 ? -3.549 2.744 -8.791 1.00 94.38 261 PHE A C 1
ATOM 2099 O O . PHE A 1 261 ? -2.968 3.751 -9.214 1.00 94.38 261 PHE A O 1
ATOM 2106 N N . THR A 1 262 ? -4.109 1.839 -9.592 1.00 91.12 262 THR A N 1
ATOM 2107 C CA . THR A 1 262 ? -4.031 1.861 -11.058 1.00 91.12 262 THR A CA 1
ATOM 2108 C C . THR A 1 262 ? -5.315 2.319 -11.719 1.00 91.12 262 THR A C 1
ATOM 2110 O O . THR A 1 262 ? -5.265 2.800 -12.854 1.00 91.12 262 THR A O 1
ATOM 2113 N N . GLU A 1 263 ? -6.436 2.244 -11.002 1.00 81.06 263 GLU A N 1
ATOM 2114 C CA . GLU A 1 263 ? -7.742 2.664 -11.480 1.00 81.06 263 GLU A CA 1
ATOM 2115 C C . GLU A 1 263 ? -7.766 4.140 -11.888 1.00 81.06 263 GLU A C 1
ATOM 2117 O O . GLU A 1 263 ? -7.352 5.069 -11.180 1.00 81.06 263 GLU A O 1
ATOM 2122 N N . THR A 1 264 ? -8.292 4.355 -13.091 1.00 64.12 264 THR A N 1
ATOM 2123 C CA . THR A 1 264 ? -8.519 5.685 -13.659 1.00 64.12 264 THR A CA 1
ATOM 2124 C C . THR A 1 264 ? -9.987 5.980 -13.948 1.00 64.12 264 THR A C 1
ATOM 2126 O O . THR A 1 264 ? -10.287 7.052 -14.482 1.00 64.12 264 THR A O 1
ATOM 2129 N N . GLY A 1 265 ? -10.875 5.049 -13.586 1.00 61.34 265 GLY A N 1
ATOM 2130 C CA . GLY A 1 265 ? -12.315 5.140 -13.787 1.00 61.34 265 GLY A CA 1
ATOM 2131 C C . GLY A 1 265 ? -12.989 6.248 -12.965 1.00 61.34 265 GLY A C 1
ATOM 2132 O O . GLY A 1 265 ? -12.377 6.832 -12.068 1.00 61.34 265 GLY A O 1
ATOM 2133 N N . PRO A 1 266 ? -14.254 6.572 -13.288 1.00 57.75 266 PRO A N 1
ATOM 2134 C CA . PRO A 1 266 ? -15.035 7.580 -12.571 1.00 57.75 266 PRO A CA 1
ATOM 2135 C C . PRO A 1 266 ? -15.511 7.097 -11.195 1.00 57.75 266 PRO A C 1
ATOM 2137 O O . PRO A 1 266 ? -15.889 7.922 -10.364 1.00 57.75 266 PRO A O 1
ATOM 2140 N N . GLU A 1 267 ? -15.524 5.782 -10.969 1.00 73.06 267 GLU A N 1
ATOM 2141 C CA . GLU A 1 267 ? -15.978 5.181 -9.721 1.00 73.06 267 GLU A CA 1
ATOM 2142 C C . GLU A 1 267 ? -14.893 5.254 -8.651 1.00 73.06 267 GLU A C 1
ATOM 2144 O O . GLU A 1 267 ? -13.732 4.912 -8.862 1.00 73.06 267 GLU A O 1
ATOM 2149 N N . ASP A 1 268 ? -15.295 5.741 -7.485 1.00 82.56 268 ASP A N 1
ATOM 2150 C CA . ASP A 1 268 ? -14.440 5.838 -6.320 1.00 82.56 268 ASP A CA 1
ATOM 2151 C C . ASP A 1 268 ? -14.480 4.527 -5.529 1.00 82.56 268 ASP A C 1
ATOM 2153 O O . ASP A 1 268 ? -15.383 4.293 -4.729 1.00 82.56 268 ASP A O 1
ATOM 2157 N N . THR A 1 269 ? -13.480 3.675 -5.733 1.00 90.88 269 THR A N 1
ATOM 2158 C CA . THR A 1 269 ? -13.366 2.373 -5.059 1.00 90.88 269 THR A CA 1
ATOM 2159 C C . THR A 1 269 ? -12.678 2.459 -3.693 1.00 90.88 269 THR A C 1
ATOM 2161 O O . THR A 1 269 ? -12.401 1.426 -3.073 1.00 90.88 269 THR A O 1
ATOM 2164 N N . THR A 1 270 ? -12.398 3.667 -3.174 1.00 93.50 270 THR A N 1
ATOM 2165 C CA . THR A 1 270 ? -11.686 3.839 -1.896 1.00 93.50 270 THR A CA 1
ATOM 2166 C C . THR A 1 270 ? -12.397 3.132 -0.744 1.00 93.50 270 THR A C 1
ATOM 2168 O O . THR A 1 270 ? -11.731 2.529 0.095 1.00 93.50 270 THR A O 1
ATOM 2171 N N . GLU A 1 271 ? -13.726 3.189 -0.681 1.00 94.31 271 GLU A N 1
ATOM 2172 C CA . GLU A 1 271 ? -14.501 2.578 0.403 1.00 94.31 271 GLU A CA 1
ATOM 2173 C C . GLU A 1 271 ? -14.361 1.053 0.408 1.00 94.31 271 GLU A C 1
ATOM 2175 O O . GLU A 1 271 ? -13.982 0.464 1.421 1.00 94.31 271 GLU A O 1
ATOM 2180 N N . GLU A 1 272 ? -14.608 0.415 -0.736 1.00 94.19 272 GLU A N 1
ATOM 2181 C CA . GLU A 1 272 ? -14.497 -1.037 -0.882 1.00 94.19 272 GLU A CA 1
ATOM 2182 C C . GLU A 1 272 ? -13.061 -1.514 -0.642 1.00 94.19 272 GLU A C 1
ATOM 2184 O O . GLU A 1 272 ? -12.839 -2.472 0.101 1.00 94.19 272 GLU A O 1
ATOM 2189 N N . THR A 1 273 ? -12.082 -0.796 -1.197 1.00 96.19 273 THR A N 1
ATOM 2190 C CA . THR A 1 273 ? -10.656 -1.056 -0.968 1.00 96.19 273 THR A CA 1
ATOM 2191 C C . THR A 1 273 ? -10.322 -0.968 0.517 1.00 96.19 273 THR A C 1
ATOM 2193 O O . THR A 1 273 ? -9.689 -1.869 1.060 1.00 96.19 273 THR A O 1
ATOM 2196 N N . THR A 1 274 ? -10.780 0.085 1.201 1.00 97.50 274 THR A N 1
ATOM 2197 C CA . THR A 1 274 ? -10.545 0.269 2.640 1.00 97.50 274 THR A CA 1
ATOM 2198 C C . THR A 1 274 ? -11.106 -0.899 3.436 1.00 97.50 274 THR A C 1
ATOM 2200 O O . THR A 1 274 ? -10.408 -1.438 4.293 1.00 97.50 274 THR A O 1
ATOM 2203 N N . TYR A 1 275 ? -12.350 -1.296 3.151 1.00 96.56 275 TYR A N 1
ATOM 2204 C CA . TYR A 1 275 ? -12.996 -2.404 3.843 1.00 96.56 275 TYR A CA 1
ATOM 2205 C C . TYR A 1 275 ? -12.170 -3.687 3.708 1.00 96.56 275 TYR A C 1
ATOM 2207 O O . TYR A 1 275 ? -11.790 -4.268 4.720 1.00 96.56 275 TYR A O 1
ATOM 2215 N N . LYS A 1 276 ? -11.818 -4.082 2.476 1.00 96.38 276 LYS A N 1
ATOM 2216 C CA . LYS A 1 276 ? -11.070 -5.324 2.218 1.00 96.38 276 LYS A CA 1
ATOM 2217 C C . LYS A 1 276 ? -9.652 -5.293 2.799 1.00 96.38 276 LYS A C 1
ATOM 2219 O O . LYS A 1 276 ? -9.196 -6.279 3.365 1.00 96.38 276 LYS A O 1
ATOM 2224 N N . VAL A 1 277 ? -8.954 -4.159 2.704 1.00 97.12 277 VAL A N 1
ATOM 2225 C CA . VAL A 1 277 ? -7.598 -4.008 3.262 1.00 97.12 277 VAL A CA 1
ATOM 2226 C C . VAL A 1 277 ? -7.614 -4.159 4.785 1.00 97.12 277 VAL A C 1
ATOM 2228 O O . VAL A 1 277 ? -6.780 -4.875 5.338 1.00 97.12 277 VAL A O 1
ATOM 2231 N N . VAL A 1 278 ? -8.571 -3.522 5.469 1.00 96.75 278 VAL A N 1
ATOM 2232 C CA . VAL A 1 278 ? -8.713 -3.658 6.926 1.00 96.75 278 VAL A CA 1
ATOM 2233 C C . VAL A 1 278 ? -9.171 -5.067 7.307 1.00 96.75 278 VAL A C 1
ATOM 2235 O O . VAL A 1 278 ? -8.685 -5.607 8.297 1.00 96.75 278 VAL A O 1
ATOM 2238 N N . GLU A 1 279 ? -10.046 -5.694 6.518 1.00 95.56 279 GLU A N 1
ATOM 2239 C CA . GLU A 1 279 ? -10.480 -7.081 6.725 1.00 95.56 279 GLU A CA 1
ATOM 2240 C C . GLU A 1 279 ? -9.298 -8.052 6.712 1.00 95.56 279 GLU A C 1
ATOM 2242 O O . GLU A 1 279 ? -9.108 -8.809 7.668 1.00 95.56 279 GLU A O 1
ATOM 2247 N N . ASN A 1 280 ? -8.470 -7.974 5.669 1.00 95.12 280 ASN A N 1
ATOM 2248 C CA . ASN A 1 280 ? -7.289 -8.816 5.513 1.00 95.12 280 ASN A CA 1
ATOM 2249 C C . ASN A 1 280 ? -6.289 -8.580 6.647 1.00 95.12 280 ASN A C 1
ATOM 2251 O O . ASN A 1 280 ? -5.805 -9.538 7.249 1.00 95.12 280 ASN A O 1
ATOM 2255 N N . TYR A 1 281 ? -6.043 -7.316 7.009 1.00 95.06 281 TYR A N 1
ATOM 2256 C CA . TYR A 1 281 ? -5.164 -6.995 8.130 1.00 95.06 281 TYR A CA 1
ATOM 2257 C C . TYR A 1 281 ? -5.646 -7.628 9.440 1.00 95.06 281 TYR A C 1
ATOM 2259 O O . TYR A 1 281 ? -4.863 -8.275 10.137 1.00 95.06 281 TYR A O 1
ATOM 2267 N N . LEU A 1 282 ? -6.931 -7.468 9.775 1.00 93.00 282 LEU A N 1
ATOM 2268 C CA . LEU A 1 282 ? -7.507 -8.030 10.996 1.00 93.00 282 LEU A CA 1
ATOM 2269 C C . LEU A 1 282 ? -7.480 -9.559 10.984 1.00 93.00 282 LEU A C 1
ATOM 2271 O O . LEU A 1 282 ? -7.279 -10.163 12.035 1.00 93.00 282 LEU A O 1
ATOM 2275 N N . ALA A 1 283 ? -7.651 -10.189 9.818 1.00 91.00 283 ALA A N 1
ATOM 2276 C CA . ALA A 1 283 ? -7.544 -11.635 9.659 1.00 91.00 283 ALA A CA 1
ATOM 2277 C C . ALA A 1 283 ? -6.111 -12.148 9.889 1.00 91.00 283 ALA A C 1
ATOM 2279 O O . ALA A 1 283 ? -5.934 -13.126 10.616 1.00 91.00 283 ALA A O 1
ATOM 2280 N N . GLU A 1 284 ? -5.101 -11.469 9.342 1.00 90.31 284 GLU A N 1
ATOM 2281 C CA . GLU A 1 284 ? -3.683 -11.815 9.521 1.00 90.31 284 GLU A CA 1
ATOM 2282 C C . GLU A 1 284 ? -3.184 -11.548 10.951 1.00 90.31 284 GLU A C 1
ATOM 2284 O O . GLU A 1 284 ? -2.321 -12.261 11.462 1.00 90.31 284 GLU A O 1
ATOM 2289 N N . HIS A 1 285 ? -3.749 -10.547 11.630 1.00 89.38 285 HIS A N 1
ATOM 2290 C CA . HIS A 1 285 ? -3.246 -10.051 12.913 1.00 89.38 285 HIS A CA 1
ATOM 2291 C C . HIS A 1 285 ? -4.171 -10.328 14.100 1.00 89.38 285 HIS A C 1
ATOM 2293 O O . HIS A 1 285 ? -4.018 -9.698 15.148 1.00 89.38 285 HIS A O 1
ATOM 2299 N N . ARG A 1 286 ? -5.095 -11.297 13.990 1.00 80.44 286 ARG A N 1
ATOM 2300 C CA . ARG A 1 286 ? -6.064 -11.634 15.057 1.00 80.44 286 ARG A CA 1
ATOM 2301 C C . ARG A 1 286 ? -5.415 -11.784 16.433 1.00 80.44 286 ARG A C 1
ATOM 2303 O O . ARG A 1 286 ? -5.921 -11.238 17.407 1.00 80.44 286 ARG A O 1
ATOM 2310 N N . GLY A 1 287 ? -4.269 -12.465 16.499 1.00 74.88 287 GLY A N 1
ATOM 2311 C CA . GLY A 1 287 ? -3.544 -12.720 17.749 1.00 74.88 287 GLY A CA 1
ATOM 2312 C C . GLY A 1 287 ? -2.972 -11.476 18.436 1.00 74.88 287 GLY A C 1
ATOM 2313 O O . GLY A 1 287 ? -2.616 -11.549 19.602 1.00 74.88 287 GLY A O 1
ATOM 2314 N N . ARG A 1 288 ? -2.895 -10.325 17.756 1.00 73.31 288 ARG A N 1
ATOM 2315 C CA . ARG A 1 288 ? -2.421 -9.067 18.361 1.00 73.31 288 ARG A CA 1
ATOM 2316 C C . ARG A 1 288 ? -3.501 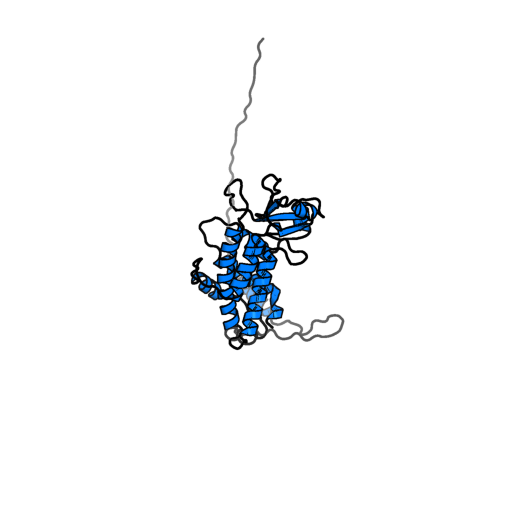-8.337 19.158 1.00 73.31 288 ARG A C 1
ATOM 2318 O O . ARG A 1 288 ? -3.193 -7.381 19.868 1.00 73.31 288 ARG A O 1
ATOM 2325 N N . TYR A 1 289 ? -4.755 -8.746 19.022 1.00 67.38 289 TYR A N 1
ATOM 2326 C CA . TYR A 1 289 ? -5.886 -8.084 19.661 1.00 67.38 289 TYR A CA 1
ATOM 2327 C C . TYR A 1 289 ? -6.524 -8.897 20.791 1.00 67.38 289 TYR A C 1
ATOM 2329 O O . TYR A 1 289 ? -7.470 -8.406 21.407 1.00 67.38 289 TYR A O 1
ATOM 2337 N N . ILE A 1 290 ? -6.024 -10.108 21.037 1.00 59.47 290 ILE A N 1
ATOM 2338 C CA . ILE A 1 290 ? -6.444 -11.004 22.120 1.00 59.47 290 ILE A CA 1
ATOM 2339 C C . ILE A 1 290 ? -5.574 -10.736 23.347 1.00 59.47 290 ILE A C 1
ATOM 2341 O O . ILE A 1 290 ? -4.351 -10.544 23.158 1.00 59.47 290 ILE A O 1
#